Protein 8SDI (pdb70)

Foldseek 3Di:
DVVVVVVVVVCVVVVVVVVVVVVVVVVVVCVVVVVVVVVVVVVVVVVVVVVVVVVVVVVVVVVVVCVVVVVVVVVVVVDD/DVVVVVVVVVVVVVVVVVVVVVVVVVVVVVVVVVVVVVVVVVVVVVVVVVVVVVVVVVVVVVVVVVCVVVVVVVVVVVPD/DVVVVVVVVVVVVVVVVVVVVVVVVVVVVVVVVCVVVVVVVVVVCVVVVVVVVVVVVVVVVVCVVVVVVVVVVVVVVVPD/DVVVVVVVVVCVVVVVVVVCVVVVVVVVVVVCVVVVVVVVVVVVVCVVVVVVVVVVVVVVVVVVVVVVVVVVVVVVVVDD

Structure (mmCIF, N/CA/C/O backbone):
data_8SDI
#
_entry.id   8SDI
#
_cell.length_a   55.850
_cell.length_b   55.850
_cell.length_c   347.219
_cell.angle_alpha   90.000
_cell.angle_beta   90.000
_cell.angle_gamma   90.000
#
_symmetry.space_group_name_H-M   'I 41'
#
loop_
_atom_site.group_PDB
_atom_site.id
_atom_site.type_symbol
_atom_site.label_atom_id
_atom_site.label_alt_id
_atom_site.label_comp_id
_atom_site.label_asym_id
_atom_site.label_entity_id
_atom_site.label_seq_id
_atom_site.pdbx_PDB_ins_code
_atom_site.Cartn_x
_atom_site.Cartn_y
_atom_site.Cartn_z
_atom_site.occupancy
_atom_site.B_iso_or_equiv
_atom_site.auth_seq_id
_atom_site.auth_comp_id
_atom_site.auth_asym_id
_atom_site.auth_atom_id
_atom_site.pdbx_PDB_model_num
ATOM 1 N N . GLY A 1 4 ? 2.752 -16.805 -97.794 1.000 102.420 248 GLY A N 1
ATOM 2 C CA . GLY A 1 4 ? 1.723 -15.788 -98.209 1.000 129.150 248 GLY A CA 1
ATOM 3 C C . GLY A 1 4 ? 0.885 -15.309 -97.021 1.000 144.130 248 GLY A C 1
ATOM 4 O O . GLY A 1 4 ? 1.380 -14.571 -96.169 1.000 148.220 248 GLY A O 1
ATOM 5 N N . VAL A 1 5 ? -0.389 -15.733 -96.984 1.000 142.040 249 VAL A N 1
ATOM 6 C CA . VAL A 1 5 ? -1.287 -15.533 -95.851 1.000 130.310 249 VAL A CA 1
ATOM 7 C C . VAL A 1 5 ? -1.029 -16.637 -94.824 1.000 144.910 249 VAL A C 1
ATOM 8 O O . VAL A 1 5 ? -1.507 -16.580 -93.689 1.000 134.840 249 VAL A O 1
ATOM 12 N N . GLU A 1 6 ? -0.292 -17.663 -95.263 1.000 153.380 250 GLU A N 1
ATOM 13 C CA . GLU A 1 6 ? 0.214 -18.698 -94.385 1.000 139.000 250 GLU A CA 1
ATOM 14 C C . GLU A 1 6 ? 0.988 -18.031 -93.255 1.000 135.290 250 GLU A C 1
ATOM 15 O O . GLU A 1 6 ? 0.623 -18.188 -92.096 1.000 136.590 250 GLU A O 1
ATOM 21 N N . ALA A 1 7 ? 2.005 -17.236 -93.623 1.000 152.520 251 ALA A N 1
ATOM 22 C CA . ALA A 1 7 ? 2.986 -16.678 -92.697 1.000 161.240 251 ALA A CA 1
ATOM 23 C C . ALA A 1 7 ? 2.382 -15.647 -91.741 1.000 156.220 251 ALA A C 1
ATOM 24 O O . ALA A 1 7 ? 2.944 -15.416 -90.671 1.000 160.770 251 ALA A O 1
ATOM 26 N N . LEU A 1 8 ? 1.254 -15.027 -92.120 1.000 142.210 252 LEU A N 1
ATOM 27 C CA . LEU A 1 8 ? 0.638 -14.008 -91.281 1.000 134.500 252 LEU A CA 1
ATOM 28 C C . LEU A 1 8 ? 0.023 -14.669 -90.053 1.000 138.060 252 LEU A C 1
ATOM 29 O O . LEU A 1 8 ? 0.249 -14.222 -88.930 1.000 151.040 252 LEU A O 1
ATOM 34 N N . GLU A 1 9 ? -0.734 -15.746 -90.293 1.000 134.070 253 GLU A N 1
ATOM 35 C CA . GLU A 1 9 ? -1.464 -16.456 -89.255 1.000 138.970 253 GLU A CA 1
ATOM 36 C C . GLU A 1 9 ? -0.499 -17.157 -88.299 1.000 142.250 253 GLU A C 1
ATOM 37 O O . GLU A 1 9 ? -0.886 -17.505 -87.186 1.000 121.820 253 GLU A O 1
ATOM 43 N N . ASP A 1 10 ? 0.746 -17.377 -88.749 1.000 149.260 254 ASP A N 1
ATOM 44 C CA . ASP A 1 10 ? 1.779 -17.995 -87.933 1.000 156.640 254 ASP A CA 1
ATOM 45 C C . ASP A 1 10 ? 2.291 -16.978 -86.927 1.000 163.010 254 ASP A C 1
ATOM 46 O O . ASP A 1 10 ? 2.159 -17.158 -85.715 1.000 187.200 254 ASP A O 1
ATOM 51 N N . ALA A 1 11 ? 2.914 -15.934 -87.477 1.000 140.250 255 ALA A N 1
ATOM 52 C CA . ALA A 1 11 ? 3.402 -14.818 -86.699 1.000 117.230 255 ALA A CA 1
ATOM 53 C C . ALA A 1 11 ? 2.333 -14.404 -85.691 1.000 120.190 255 ALA A C 1
ATOM 54 O O . ALA A 1 11 ? 2.673 -14.004 -84.582 1.000 128.330 255 ALA A O 1
ATOM 56 N N . LEU A 1 12 ? 1.052 -14.541 -86.073 1.000 105.350 256 LEU A N 1
ATOM 57 C CA . LEU A 1 12 ? -0.056 -14.192 -85.194 1.000 109.710 256 LEU A CA 1
ATOM 58 C C . LEU A 1 12 ? -0.262 -15.232 -84.091 1.000 110.030 256 LEU A C 1
ATOM 59 O O . LEU A 1 12 ? -0.572 -14.868 -82.963 1.000 127.180 256 LEU A O 1
ATOM 64 N N . ALA A 1 13 ? -0.086 -16.521 -84.395 1.000 116.150 257 ALA A N 1
ATOM 65 C CA . ALA A 1 13 ? -0.217 -17.535 -83.357 1.000 120.580 257 ALA A CA 1
ATOM 66 C C . ALA A 1 13 ? 0.997 -17.531 -82.425 1.000 128.740 257 ALA A C 1
ATOM 67 O O . ALA A 1 13 ? 0.844 -17.823 -81.237 1.000 129.400 257 ALA A O 1
ATOM 69 N N . GLN A 1 14 ? 2.185 -17.198 -82.964 1.000 120.930 258 GLN A N 1
ATOM 70 C CA . GLN A 1 14 ? 3.423 -17.123 -82.198 1.000 113.770 258 GLN A CA 1
ATOM 71 C C . GLN A 1 14 ? 3.313 -16.013 -81.155 1.000 119.280 258 GLN A C 1
ATOM 72 O O . GLN A 1 14 ? 3.560 -16.230 -79.970 1.000 113.490 258 GLN A O 1
ATOM 78 N N . ILE A 1 15 ? 2.955 -14.816 -81.629 1.000 120.110 259 ILE A N 1
ATOM 79 C CA . ILE A 1 15 ? 2.743 -13.659 -80.777 1.000 120.550 259 ILE A CA 1
ATOM 80 C C . ILE A 1 15 ? 1.870 -14.035 -79.581 1.000 122.860 259 ILE A C 1
ATOM 81 O O . ILE A 1 15 ? 2.247 -13.741 -78.452 1.000 135.570 259 ILE A O 1
ATOM 86 N N . LYS A 1 16 ? 0.728 -14.693 -79.836 1.000 113.000 260 LYS A N 1
ATOM 87 C CA . LYS A 1 16 ? -0.201 -15.078 -78.781 1.000 110.120 260 LYS A CA 1
ATOM 88 C C . LYS A 1 16 ? 0.449 -16.036 -77.783 1.000 120.450 260 LYS A C 1
ATOM 89 O O . LYS A 1 16 ? 0.022 -16.084 -76.630 1.000 127.380 260 LYS A O 1
ATOM 95 N N . SER A 1 17 ? 1.463 -16.794 -78.227 1.000 124.590 261 SER A N 1
ATOM 96 C CA . SER A 1 17 ? 2.125 -17.778 -77.379 1.000 117.020 261 SER A CA 1
ATOM 97 C C . SER A 1 17 ? 3.401 -17.197 -76.782 1.000 116.800 261 SER A C 1
ATOM 98 O O . SER A 1 17 ? 3.712 -17.446 -75.619 1.000 119.370 261 SER A O 1
ATOM 101 N N . VAL A 1 18 ? 4.153 -16.448 -77.590 1.000 103.080 262 VAL A N 1
ATOM 102 C CA . VAL A 1 18 ? 5.385 -15.903 -77.062 1.000 113.360 262 VAL A CA 1
ATOM 103 C C . VAL A 1 18 ? 5.024 -14.874 -75.994 1.000 113.070 262 VAL A C 1
ATOM 104 O O . VAL A 1 18 ? 5.823 -14.591 -75.101 1.000 117.530 262 VAL A O 1
ATOM 108 N N . ASN A 1 19 ? 3.778 -14.385 -76.056 1.000 109.520 263 ASN A N 1
ATOM 109 C CA . ASN A 1 19 ? 3.248 -13.518 -75.012 1.000 119.190 263 ASN A CA 1
ATOM 110 C C . ASN A 1 19 ? 2.841 -14.350 -73.794 1.000 117.320 263 ASN A C 1
ATOM 111 O O . ASN A 1 19 ? 3.205 -14.007 -72.670 1.000 112.720 263 ASN A O 1
ATOM 116 N N . ASN A 1 20 ? 2.116 -15.457 -74.021 1.000 116.280 264 ASN A N 1
ATOM 117 C CA . ASN A 1 20 ? 1.695 -16.354 -72.953 1.000 105.390 264 ASN A CA 1
ATOM 118 C C . ASN A 1 20 ? 2.862 -16.600 -72.011 1.000 106.470 264 ASN A C 1
ATOM 119 O O . ASN A 1 20 ? 2.737 -16.442 -70.803 1.000 116.280 264 ASN A O 1
ATOM 124 N N . ALA A 1 21 ? 3.996 -16.985 -72.597 1.000 105.740 265 ALA A N 1
ATOM 125 C CA . ALA A 1 21 ? 5.141 -17.455 -71.843 1.000 89.760 265 ALA A CA 1
ATOM 126 C C . ALA A 1 21 ? 5.842 -16.279 -71.179 1.000 97.310 265 ALA A C 1
ATOM 127 O O . ALA A 1 21 ? 6.661 -16.465 -70.284 1.000 117.160 265 ALA A O 1
ATOM 129 N N . LEU A 1 22 ? 5.532 -15.059 -71.612 1.000 89.970 266 LEU A N 1
ATOM 130 C CA . LEU A 1 22 ? 6.197 -13.955 -70.946 1.000 92.430 266 LEU A CA 1
ATOM 131 C C . LEU A 1 22 ? 5.403 -13.531 -69.720 1.000 91.480 266 LEU A C 1
ATOM 132 O O . LEU A 1 22 ? 5.988 -13.136 -68.720 1.000 85.810 266 LEU A O 1
ATOM 137 N N . GLN A 1 23 ? 4.074 -13.643 -69.813 1.000 101.870 267 GLN A N 1
ATOM 138 C CA . GLN A 1 23 ? 3.187 -13.356 -68.701 1.000 99.310 267 GLN A CA 1
ATOM 139 C C . GLN A 1 23 ? 3.440 -14.379 -67.599 1.000 108.040 267 GLN A C 1
ATOM 140 O O . GLN A 1 23 ? 3.293 -14.074 -66.415 1.000 108.270 267 GLN A O 1
ATOM 146 N N . GLU A 1 24 ? 3.833 -15.592 -68.004 1.000 107.720 268 GLU A N 1
ATOM 147 C CA . GLU A 1 24 ? 4.133 -16.622 -67.028 1.000 109.430 268 GLU A CA 1
ATOM 148 C C . GLU A 1 24 ? 5.301 -16.113 -66.199 1.000 103.050 268 GLU A C 1
ATOM 149 O O . GLU A 1 24 ? 5.226 -16.097 -64.974 1.000 117.190 268 GLU A O 1
ATOM 155 N N . ARG A 1 25 ? 6.359 -15.660 -66.878 1.000 100.200 269 ARG A N 1
ATOM 156 C CA . ARG A 1 25 ? 7.550 -15.213 -66.171 1.000 106.680 269 ARG A CA 1
ATOM 157 C C . ARG A 1 25 ? 7.200 -14.109 -65.180 1.000 101.210 269 ARG A C 1
ATOM 158 O O . ARG A 1 25 ? 7.647 -14.167 -64.035 1.000 101.430 269 ARG A O 1
ATOM 166 N N . VAL A 1 26 ? 6.402 -13.122 -65.612 1.000 84.060 270 VAL A N 1
ATOM 167 C CA . VAL A 1 26 ? 6.068 -12.045 -64.700 1.000 82.050 270 VAL A CA 1
ATOM 168 C C . VAL A 1 26 ? 5.234 -12.566 -63.529 1.000 89.710 270 VAL A C 1
ATOM 169 O O . VAL A 1 26 ? 5.623 -12.319 -62.393 1.000 96.450 270 VAL A O 1
ATOM 173 N N . GLU A 1 27 ? 4.127 -13.300 -63.771 1.000 90.140 271 GLU A N 1
ATOM 174 C CA A GLU A 1 27 ? 3.325 -13.747 -62.640 0.500 87.360 271 GLU A CA 1
ATOM 175 C CA B GLU A 1 27 ? 3.308 -13.851 -62.703 0.500 87.260 271 GLU A CA 1
ATOM 176 C C . GLU A 1 27 ? 4.225 -14.440 -61.628 1.000 87.470 271 GLU A C 1
ATOM 177 O O . GLU A 1 27 ? 4.126 -14.122 -60.445 1.000 81.450 271 GLU A O 1
ATOM 188 N N . ALA A 1 28 ? 5.109 -15.336 -62.092 1.000 89.530 272 ALA A N 1
ATOM 189 C CA . ALA A 1 28 ? 6.045 -16.080 -61.262 1.000 84.460 272 ALA A CA 1
ATOM 190 C C . ALA A 1 28 ? 6.837 -15.136 -60.362 1.000 80.260 272 ALA A C 1
ATOM 191 O O . ALA A 1 28 ? 6.900 -15.359 -59.160 1.000 86.730 272 ALA A O 1
ATOM 193 N N . VAL A 1 29 ? 7.456 -14.103 -60.947 1.000 71.430 273 VAL A N 1
ATOM 194 C CA . VAL A 1 29 ? 8.217 -13.138 -60.168 1.000 73.410 273 VAL A CA 1
ATOM 195 C C . VAL A 1 29 ? 7.316 -12.536 -59.088 1.000 79.860 273 VAL A C 1
ATOM 196 O O . VAL A 1 29 ? 7.696 -12.447 -57.923 1.000 90.990 273 VAL A O 1
ATOM 200 N N . ALA A 1 30 ? 6.113 -12.115 -59.481 1.000 78.790 274 ALA A N 1
ATOM 201 C CA . ALA A 1 30 ? 5.163 -11.557 -58.535 1.000 83.420 274 ALA A CA 1
ATOM 202 C C . ALA A 1 30 ? 4.826 -12.573 -57.438 1.000 83.060 274 ALA A C 1
ATOM 203 O O . ALA A 1 30 ? 4.893 -12.260 -56.256 1.000 87.320 274 ALA A O 1
ATOM 205 N N . ALA A 1 31 ? 4.527 -13.817 -57.815 1.000 81.110 275 ALA A N 1
ATOM 206 C CA . ALA A 1 31 ? 4.382 -14.886 -56.836 1.000 85.810 275 ALA A CA 1
ATOM 207 C C . ALA A 1 31 ? 5.539 -14.912 -55.831 1.000 89.260 275 ALA A C 1
ATOM 208 O O . ALA A 1 31 ? 5.310 -14.990 -54.626 1.000 97.660 275 ALA A O 1
ATOM 210 N N . ASP A 1 32 ? 6.783 -14.860 -56.319 1.000 82.390 276 ASP A N 1
ATOM 211 C CA . ASP A 1 32 ? 7.944 -14.903 -55.447 1.000 81.650 276 ASP A CA 1
ATOM 212 C C . ASP A 1 32 ? 7.965 -13.711 -54.498 1.000 84.290 276 ASP A C 1
ATOM 213 O O . ASP A 1 32 ? 8.035 -13.886 -53.279 1.000 82.790 276 ASP A O 1
ATOM 218 N N . VAL A 1 33 ? 7.899 -12.503 -55.046 1.000 79.460 277 VAL A N 1
ATOM 219 C CA . VAL A 1 33 ? 7.802 -11.322 -54.202 1.000 74.780 277 VAL A CA 1
ATOM 220 C C . VAL A 1 33 ? 6.809 -11.566 -53.058 1.000 80.750 277 VAL A C 1
ATOM 221 O O . VAL A 1 33 ? 7.141 -11.274 -51.912 1.000 89.790 277 VAL A O 1
ATOM 225 N N . ARG A 1 34 ? 5.635 -12.167 -53.347 1.000 81.170 278 ARG A N 1
ATOM 226 C CA . ARG A 1 34 ? 4.610 -12.449 -52.340 1.000 82.260 278 ARG A CA 1
ATOM 227 C C . ARG A 1 34 ? 5.074 -13.482 -51.308 1.000 82.220 278 ARG A C 1
ATOM 228 O O . ARG A 1 34 ? 5.053 -13.211 -50.113 1.000 77.690 278 ARG A O 1
ATOM 236 N N . THR A 1 35 ? 5.484 -14.668 -51.770 1.000 75.660 279 THR A N 1
ATOM 237 C CA . THR A 1 35 ? 6.176 -15.647 -50.943 1.000 80.790 279 THR A CA 1
ATOM 238 C C . THR A 1 35 ? 7.274 -15.007 -50.089 1.000 87.260 279 THR A C 1
ATOM 239 O O . THR A 1 35 ? 7.174 -15.071 -48.869 1.000 97.770 279 THR A O 1
ATOM 243 N N . PHE A 1 36 ? 8.331 -14.436 -50.699 1.000 83.130 280 PHE A N 1
ATOM 244 C CA . PHE A 1 36 ? 9.382 -13.855 -49.872 1.000 83.110 280 PHE A CA 1
ATOM 245 C C . PHE A 1 36 ? 8.775 -12.885 -48.868 1.000 82.850 280 PHE A C 1
ATOM 246 O O . PHE A 1 36 ? 9.098 -12.957 -47.686 1.000 95.030 280 PHE A O 1
ATOM 254 N N . SER A 1 37 ? 7.878 -12.004 -49.329 1.000 74.090 281 SER A N 1
ATOM 255 C CA . SER A 1 37 ? 7.421 -10.933 -48.457 1.000 74.860 281 SER A CA 1
ATOM 256 C C . SER A 1 37 ? 6.603 -11.475 -47.297 1.000 83.720 281 SER A C 1
ATOM 257 O O . SER A 1 37 ? 6.657 -10.936 -46.195 1.000 89.330 281 SER A O 1
ATOM 260 N N . GLU A 1 38 ? 5.848 -12.542 -47.562 1.000 88.880 282 GLU A N 1
ATOM 261 C CA . GLU A 1 38 ? 5.024 -13.146 -46.537 1.000 96.610 282 GLU A CA 1
ATOM 262 C C . GLU A 1 38 ? 5.923 -13.874 -45.544 1.000 96.080 282 GLU A C 1
ATOM 263 O O . GLU A 1 38 ? 5.846 -13.592 -44.348 1.000 97.900 282 GLU A O 1
ATOM 269 N N . GLY A 1 39 ? 6.712 -14.842 -46.048 1.000 87.210 283 GLY A N 1
ATOM 270 C CA . GLY A 1 39 ? 7.717 -15.556 -45.270 1.000 91.350 283 GLY A CA 1
ATOM 271 C C . GLY A 1 39 ? 8.602 -14.594 -44.464 1.000 102.860 283 GLY A C 1
ATOM 272 O O . GLY A 1 39 ? 8.891 -14.810 -43.288 1.000 96.730 283 GLY A O 1
ATOM 273 N N . TYR A 1 40 ? 8.993 -13.476 -45.073 1.000 88.170 284 TYR A N 1
ATOM 274 C CA . TYR A 1 40 ? 9.816 -12.537 -44.342 1.000 93.490 284 TYR A CA 1
ATOM 275 C C . TYR A 1 40 ? 9.099 -11.982 -43.116 1.000 84.700 284 TYR A C 1
ATOM 276 O O . TYR A 1 40 ? 9.638 -12.070 -42.019 1.000 106.460 284 TYR A O 1
ATOM 285 N N . ILE A 1 41 ? 7.942 -11.344 -43.313 1.000 80.120 285 ILE A N 1
ATOM 286 C CA . ILE A 1 41 ? 7.228 -10.705 -42.218 1.000 86.620 285 ILE A CA 1
ATOM 287 C C . ILE A 1 41 ? 7.024 -11.693 -41.077 1.000 89.540 285 ILE A C 1
ATOM 288 O O . ILE A 1 41 ? 7.167 -11.340 -39.910 1.000 91.430 285 ILE A O 1
ATOM 293 N N . LYS A 1 42 ? 6.632 -12.913 -41.441 1.000 81.770 286 LYS A N 1
ATOM 294 C CA . LYS A 1 42 ? 6.425 -13.980 -40.475 1.000 102.660 286 LYS A CA 1
ATOM 295 C C . LYS A 1 42 ? 7.655 -14.139 -39.578 1.000 101.730 286 LYS A C 1
ATOM 296 O O . LYS A 1 42 ? 7.562 -13.890 -38.369 1.000 92.390 286 LYS A O 1
ATOM 302 N N . ALA A 1 43 ? 8.781 -14.576 -40.183 1.000 99.350 287 ALA A N 1
ATOM 303 C CA . ALA A 1 43 ? 10.066 -14.750 -39.509 1.000 83.720 287 ALA A CA 1
ATOM 304 C C . ALA A 1 43 ? 10.367 -13.574 -38.590 1.000 80.570 287 ALA A C 1
ATOM 305 O O . ALA A 1 43 ? 10.789 -13.800 -37.461 1.000 76.240 287 ALA A O 1
ATOM 307 N N . ILE A 1 44 ? 10.139 -12.335 -39.057 1.000 70.310 288 ILE A N 1
ATOM 308 C CA . ILE A 1 44 ? 10.237 -11.182 -38.164 1.000 76.520 288 ILE A CA 1
ATOM 309 C C . ILE A 1 44 ? 9.374 -11.380 -36.920 1.000 88.040 288 ILE A C 1
ATOM 310 O O . ILE A 1 44 ? 9.904 -11.404 -35.814 1.000 112.420 288 ILE A O 1
ATOM 315 N N . GLU A 1 45 ? 8.062 -11.568 -37.092 1.000 99.840 289 GLU A N 1
ATOM 316 C CA . GLU A 1 45 ? 7.174 -11.729 -35.945 1.000 97.950 289 GLU A CA 1
ATOM 317 C C . GLU A 1 45 ? 7.689 -12.813 -34.981 1.000 89.990 289 GLU A C 1
ATOM 318 O O . GLU A 1 45 ? 7.910 -12.532 -33.797 1.000 77.800 289 GLU A O 1
ATOM 324 N N . GLU A 1 46 ? 7.957 -14.027 -35.487 1.000 77.130 290 GLU A N 1
ATOM 325 C CA . GLU A 1 46 ? 8.523 -15.084 -34.653 1.000 93.810 290 GLU A CA 1
ATOM 326 C C . GLU A 1 46 ? 9.726 -14.604 -33.832 1.000 100.570 290 GLU A C 1
ATOM 327 O O . GLU A 1 46 ? 9.728 -14.740 -32.609 1.000 118.330 290 GLU A O 1
ATOM 333 N N . HIS A 1 47 ? 10.756 -14.071 -34.508 1.000 107.260 291 HIS A N 1
ATOM 334 C CA . HIS A 1 47 ? 11.987 -13.631 -33.865 1.000 95.630 291 HIS A CA 1
ATOM 335 C C . HIS A 1 47 ? 11.703 -12.511 -32.866 1.000 85.960 291 HIS A C 1
ATOM 336 O O . HIS A 1 47 ? 12.272 -12.501 -31.770 1.000 87.990 291 HIS A O 1
ATOM 343 N N . ARG A 1 48 ? 10.809 -11.583 -33.238 1.000 60.890 292 ARG A N 1
ATOM 344 C CA . ARG A 1 48 ? 10.430 -10.511 -32.330 1.000 72.750 292 ARG A CA 1
ATOM 345 C C . ARG A 1 48 ? 9.833 -11.107 -31.058 1.000 86.540 292 ARG A C 1
ATOM 346 O O . ARG A 1 48 ? 10.030 -10.593 -29.956 1.000 90.650 292 ARG A O 1
ATOM 354 N N . ASP A 1 49 ? 9.112 -12.217 -31.222 1.000 78.640 293 ASP A N 1
ATOM 355 C CA . ASP A 1 49 ? 8.356 -12.739 -30.107 1.000 65.990 293 ASP A CA 1
ATOM 356 C C . ASP A 1 49 ? 9.331 -13.364 -29.127 1.000 74.050 293 ASP A C 1
ATOM 357 O O . ASP A 1 49 ? 9.359 -12.949 -27.969 1.000 80.380 293 ASP A O 1
ATOM 362 N N . LYS A 1 50 ? 10.113 -14.344 -29.611 1.000 76.040 294 LYS A N 1
ATOM 363 C CA . LYS A 1 50 ? 11.205 -14.938 -28.849 1.000 82.620 294 LYS A CA 1
ATOM 364 C C . LYS A 1 50 ? 11.944 -13.869 -28.036 1.000 99.630 294 LYS A C 1
ATOM 365 O O . LYS A 1 50 ? 12.090 -14.011 -26.820 1.000 103.420 294 LYS A O 1
ATOM 371 N N . LEU A 1 51 ? 12.399 -12.796 -28.704 1.000 91.730 295 LEU A N 1
ATOM 372 C CA . LEU A 1 51 ? 13.202 -11.806 -28.012 1.000 83.520 295 LEU A CA 1
ATOM 373 C C . LEU A 1 51 ? 12.378 -11.214 -26.881 1.000 79.170 295 LEU A C 1
ATOM 374 O O . LEU A 1 51 ? 12.831 -11.187 -25.737 1.000 88.570 295 LEU A O 1
ATOM 379 N N . LEU A 1 52 ? 11.172 -10.755 -27.217 1.000 79.750 296 LEU A N 1
ATOM 380 C CA . LEU A 1 52 ? 10.301 -10.161 -26.215 1.000 83.340 296 LEU A CA 1
ATOM 381 C C . LEU A 1 52 ? 10.137 -11.135 -25.050 1.000 88.840 296 LEU A C 1
ATOM 382 O O . LEU A 1 52 ? 10.226 -10.744 -23.890 1.000 81.490 296 LEU A O 1
ATOM 387 N N . GLN A 1 53 ? 9.947 -12.418 -25.380 1.000 86.520 297 GLN A N 1
ATOM 388 C CA A GLN A 1 53 ? 9.786 -13.461 -24.381 0.600 85.130 297 GLN A CA 1
ATOM 389 C CA B GLN A 1 53 ? 9.769 -13.439 -24.360 0.400 81.780 297 GLN A CA 1
ATOM 390 C C . GLN A 1 53 ? 10.987 -13.449 -23.437 1.000 81.910 297 GLN A C 1
ATOM 391 O O . GLN A 1 53 ? 10.825 -13.277 -22.230 1.000 76.560 297 GLN A O 1
ATOM 402 N N . GLN A 1 54 ? 12.197 -13.605 -24.003 1.000 84.950 298 GLN A N 1
ATOM 403 C CA . GLN A 1 54 ? 13.424 -13.705 -23.216 1.000 76.400 298 GLN A CA 1
ATOM 404 C C . GLN A 1 54 ? 13.671 -12.442 -22.389 1.000 76.930 298 GLN A C 1
ATOM 405 O O . GLN A 1 54 ? 14.156 -12.521 -21.260 1.000 68.980 298 GLN A O 1
ATOM 411 N N . LEU A 1 55 ? 13.321 -11.278 -22.943 1.000 65.430 299 LEU A N 1
ATOM 412 C CA . LEU A 1 55 ? 13.458 -10.065 -22.170 1.000 68.240 299 LEU A CA 1
ATOM 413 C C . LEU A 1 55 ? 12.557 -10.123 -20.939 1.000 76.380 299 LEU A C 1
ATOM 414 O O . LEU A 1 55 ? 12.950 -9.734 -19.829 1.000 70.080 299 LEU A O 1
ATOM 419 N N . ASP A 1 56 ? 11.346 -10.652 -21.130 1.000 91.420 300 ASP A N 1
ATOM 420 C CA . ASP A 1 56 ? 10.429 -10.721 -20.007 1.000 85.870 300 ASP A CA 1
ATOM 421 C C . ASP A 1 56 ? 10.939 -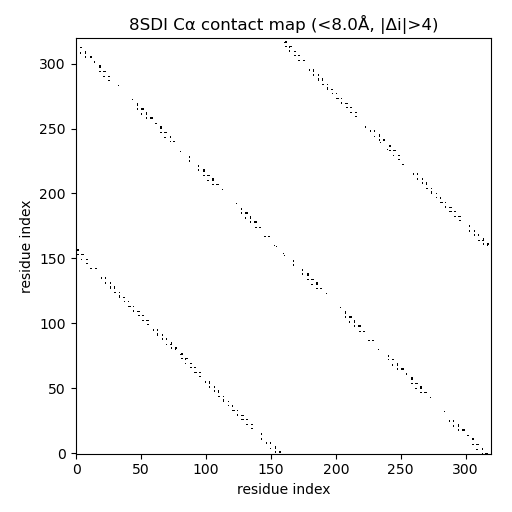11.712 -18.960 1.000 81.610 300 ASP A C 1
ATOM 422 O O . ASP A 1 56 ? 10.899 -11.412 -17.770 1.000 68.170 300 ASP A O 1
ATOM 427 N N . ASP A 1 57 ? 11.496 -12.848 -19.411 1.000 76.790 301 ASP A N 1
ATOM 428 C CA . ASP A 1 57 ? 12.144 -13.780 -18.502 1.000 77.060 301 ASP A CA 1
ATOM 429 C C . ASP A 1 57 ? 13.327 -13.107 -17.804 1.000 82.830 301 ASP A C 1
ATOM 430 O O . ASP A 1 57 ? 13.550 -13.352 -16.618 1.000 95.210 301 ASP A O 1
ATOM 435 N N . ILE A 1 58 ? 14.093 -12.274 -18.523 1.000 77.910 302 ILE A N 1
ATOM 436 C CA . ILE A 1 58 ? 15.164 -11.570 -17.833 1.000 77.630 302 ILE A CA 1
ATOM 437 C C . ILE A 1 58 ? 14.541 -10.650 -16.783 1.000 75.900 302 ILE A C 1
ATOM 438 O O . ILE A 1 58 ? 14.966 -10.647 -15.632 1.000 74.050 302 ILE A O 1
ATOM 443 N N . ARG A 1 59 ? 13.502 -9.905 -17.171 1.000 74.880 303 ARG A N 1
ATOM 444 C CA . ARG A 1 59 ? 12.835 -9.029 -16.218 1.000 87.000 303 ARG A CA 1
ATOM 445 C C . ARG A 1 59 ? 12.392 -9.829 -14.993 1.000 87.440 303 ARG A C 1
ATOM 446 O O . ARG A 1 59 ? 12.498 -9.361 -13.869 1.000 90.860 303 ARG A O 1
ATOM 454 N N . ILE A 1 60 ? 11.942 -11.061 -15.208 1.000 94.640 304 ILE A N 1
ATOM 455 C CA . ILE A 1 60 ? 11.318 -11.786 -14.117 1.000 87.810 304 ILE A CA 1
ATOM 456 C C . ILE A 1 60 ? 12.328 -12.530 -13.236 1.000 86.040 304 ILE A C 1
ATOM 457 O O . ILE A 1 60 ? 12.269 -12.434 -12.010 1.000 77.830 304 ILE A O 1
ATOM 462 N N . GLN A 1 61 ? 13.255 -13.257 -13.869 1.000 84.190 305 GLN A N 1
ATOM 463 C CA . GLN A 1 61 ? 14.312 -13.952 -13.157 1.000 79.460 305 GLN A CA 1
ATOM 464 C C . GLN A 1 61 ? 15.163 -12.962 -12.350 1.000 92.060 305 GLN A C 1
ATOM 465 O O . GLN A 1 61 ? 15.906 -13.368 -11.458 1.000 98.280 305 GLN A O 1
ATOM 471 N N . ARG A 1 62 ? 15.004 -11.653 -12.614 1.000 102.130 306 ARG A N 1
ATOM 472 C CA . ARG A 1 62 ? 15.774 -10.607 -11.948 1.000 99.610 306 ARG A CA 1
ATOM 473 C C . ARG A 1 62 ? 15.067 -10.112 -10.687 1.000 95.410 306 ARG A C 1
ATOM 474 O O . ARG A 1 62 ? 15.701 -9.970 -9.643 1.000 99.900 306 ARG A O 1
ATOM 482 N N . GLU A 1 63 ? 13.768 -9.803 -10.800 1.000 91.800 307 GLU A N 1
ATOM 483 C CA . GLU A 1 63 ? 12.972 -9.421 -9.646 1.000 91.810 307 GLU A CA 1
ATOM 484 C C . GLU A 1 63 ? 13.106 -10.514 -8.582 1.000 93.100 307 GLU A C 1
ATOM 485 O O . GLU A 1 63 ? 13.168 -10.250 -7.383 1.000 81.010 307 GLU A O 1
ATOM 491 N N . THR A 1 64 ? 13.176 -11.766 -9.040 1.000 105.580 308 THR A N 1
ATOM 492 C CA . THR A 1 64 ? 13.269 -12.867 -8.097 1.000 96.690 308 THR A CA 1
ATOM 493 C C . THR A 1 64 ? 14.617 -12.797 -7.405 1.000 80.870 308 THR A C 1
ATOM 494 O O . THR A 1 64 ? 14.659 -12.787 -6.187 1.000 103.740 308 THR A O 1
ATOM 498 N N . ALA A 1 65 ? 15.705 -12.710 -8.172 1.000 84.920 309 ALA A N 1
ATOM 499 C CA . ALA A 1 65 ? 17.009 -12.724 -7.524 1.000 85.780 309 ALA A CA 1
ATOM 500 C C . ALA A 1 65 ? 17.111 -11.587 -6.505 1.000 84.240 309 ALA A C 1
ATOM 501 O O . ALA A 1 65 ? 17.582 -11.812 -5.389 1.000 81.350 309 ALA A O 1
ATOM 503 N N . LEU A 1 66 ? 16.641 -10.385 -6.897 1.000 75.540 310 LEU A N 1
ATOM 504 C CA . LEU A 1 66 ? 16.494 -9.231 -6.020 1.000 72.530 310 LEU A CA 1
ATOM 505 C C . LEU A 1 66 ? 15.994 -9.665 -4.638 1.000 84.370 310 LEU A C 1
ATOM 506 O O . LEU A 1 66 ? 16.620 -9.403 -3.617 1.000 101.620 310 LEU A O 1
ATOM 511 N N . GLN A 1 67 ? 14.845 -10.336 -4.621 1.000 85.690 311 GLN A N 1
ATOM 512 C CA . GLN A 1 67 ? 14.166 -10.734 -3.405 1.000 78.240 311 GLN A CA 1
ATOM 513 C C . GLN A 1 67 ? 15.024 -11.684 -2.564 1.000 74.570 311 GLN A C 1
ATOM 514 O O . GLN A 1 67 ? 15.087 -11.518 -1.354 1.000 80.990 311 GLN A O 1
ATOM 520 N N . LEU A 1 68 ? 15.679 -12.677 -3.176 1.000 68.480 312 LEU A N 1
ATOM 521 C CA . LEU A 1 68 ? 16.470 -13.640 -2.412 1.000 85.520 312 LEU A CA 1
ATOM 522 C C . LEU A 1 68 ? 17.643 -12.948 -1.724 1.000 95.940 312 LEU A C 1
ATOM 523 O O . LEU A 1 68 ? 18.130 -13.368 -0.674 1.000 105.420 312 LEU A O 1
ATOM 528 N N . GLN A 1 69 ? 18.124 -11.889 -2.357 1.000 92.300 313 GLN A N 1
ATOM 529 C CA . GLN A 1 69 ? 19.156 -11.132 -1.698 1.000 90.750 313 GLN A CA 1
ATOM 530 C C . GLN A 1 69 ? 18.507 -10.297 -0.604 1.000 85.990 313 GLN A C 1
ATOM 531 O O . GLN A 1 69 ? 18.801 -10.514 0.566 1.000 85.260 313 GLN A O 1
ATOM 537 N N . LYS A 1 70 ? 17.574 -9.420 -1.005 1.000 71.440 314 LYS A N 1
ATOM 538 C CA . LYS A 1 70 ? 16.856 -8.519 -0.116 1.000 72.640 314 LYS A CA 1
ATOM 539 C C . LYS A 1 70 ? 16.516 -9.249 1.177 1.000 86.250 314 LYS A C 1
ATOM 540 O O . LYS A 1 70 ? 16.556 -8.664 2.252 1.000 89.510 314 LYS A O 1
ATOM 546 N N . ALA A 1 71 ? 16.180 -10.539 1.049 1.000 105.060 315 ALA A N 1
ATOM 547 C CA . ALA A 1 71 ? 15.784 -11.362 2.178 1.000 95.230 315 ALA A CA 1
ATOM 548 C C . ALA A 1 71 ? 17.015 -11.918 2.879 1.000 96.990 315 ALA A C 1
ATOM 549 O O . ALA A 1 71 ? 17.170 -11.708 4.074 1.000 110.840 315 ALA A O 1
ATOM 551 N N . GLN A 1 72 ? 17.890 -12.610 2.140 1.000 101.200 316 GLN A N 1
ATOM 552 C CA . GLN A 1 72 ? 19.077 -13.190 2.754 1.000 111.790 316 GLN A CA 1
ATOM 553 C C . GLN A 1 72 ? 19.829 -12.145 3.575 1.000 113.250 316 GLN A C 1
ATOM 554 O O . GLN A 1 72 ? 20.630 -12.486 4.442 1.000 107.530 316 GLN A O 1
ATOM 560 N N . LEU A 1 73 ? 19.536 -10.875 3.291 1.000 104.840 317 LEU A N 1
ATOM 561 C CA . LEU A 1 73 ? 20.211 -9.750 3.900 1.000 92.130 317 LEU A CA 1
ATOM 562 C C . LEU A 1 73 ? 19.473 -9.349 5.168 1.000 96.650 317 LEU A C 1
ATOM 563 O O . LEU A 1 73 ? 20.115 -8.948 6.143 1.000 92.960 317 LEU A O 1
ATOM 568 N N . GLU A 1 74 ? 18.127 -9.405 5.124 1.000 88.500 318 GLU A N 1
ATOM 569 C CA . GLU A 1 74 ? 17.347 -8.988 6.281 1.000 76.810 318 GLU A CA 1
ATOM 570 C C . GLU A 1 74 ? 17.434 -10.049 7.368 1.000 83.480 318 GLU A C 1
ATOM 571 O O . GLU A 1 74 ? 17.204 -9.721 8.537 1.000 78.640 318 GLU A O 1
ATOM 577 N N . GLN A 1 75 ? 17.792 -11.283 6.955 1.000 74.230 319 GLN A N 1
ATOM 578 C CA . GLN A 1 75 ? 18.203 -12.332 7.877 1.000 92.040 319 GLN A CA 1
ATOM 579 C C . GLN A 1 75 ? 19.399 -11.850 8.698 1.000 105.570 319 GLN A C 1
ATOM 580 O O . GLN A 1 75 ? 19.347 -11.836 9.933 1.000 118.450 319 GLN A O 1
ATOM 586 N N . LEU A 1 76 ? 20.479 -11.481 7.991 1.000 107.720 320 LEU A N 1
ATOM 587 C CA . LEU A 1 76 ? 21.705 -10.999 8.611 1.000 101.300 320 LEU A CA 1
ATOM 588 C C . LEU A 1 76 ? 21.433 -9.821 9.541 1.000 97.040 320 LEU A C 1
ATOM 589 O O . LEU A 1 76 ? 21.989 -9.765 10.631 1.000 95.890 320 LEU A O 1
ATOM 594 N N . LEU A 1 77 ? 20.602 -8.874 9.100 1.000 89.730 321 LEU A N 1
ATOM 595 C CA . LEU A 1 77 ? 20.163 -7.808 9.981 1.000 101.510 321 LEU A CA 1
ATOM 596 C C . LEU A 1 77 ? 19.596 -8.398 11.275 1.000 115.510 321 LEU A C 1
ATOM 597 O O . LEU A 1 77 ? 19.999 -8.017 12.373 1.000 106.660 321 LEU A O 1
ATOM 602 N N . ALA A 1 78 ? 18.625 -9.308 11.153 1.000 115.120 322 ALA A N 1
ATOM 603 C CA . ALA A 1 78 ? 18.037 -9.902 12.338 1.000 108.540 322 ALA A CA 1
ATOM 604 C C . ALA A 1 78 ? 19.130 -10.568 13.177 1.000 106.930 322 ALA A C 1
ATOM 605 O O . ALA A 1 78 ? 19.238 -10.303 14.375 1.000 113.830 322 ALA A O 1
ATOM 607 N N . ASP A 1 79 ? 19.947 -11.416 12.535 1.000 94.300 323 ASP A N 1
ATOM 608 C CA . ASP A 1 79 ? 20.981 -12.163 13.230 1.000 96.640 323 ASP A CA 1
ATOM 609 C C . ASP A 1 79 ? 21.825 -11.215 14.072 1.000 105.460 323 ASP A C 1
ATOM 610 O O . ASP A 1 79 ? 22.398 -11.625 15.074 1.000 117.500 323 ASP A O 1
ATOM 615 N N . MET A 1 80 ? 21.906 -9.953 13.643 1.000 108.760 324 MET A N 1
ATOM 616 C CA . MET A 1 80 ? 22.638 -8.948 14.393 1.000 112.120 324 MET A CA 1
ATOM 617 C C . MET A 1 80 ? 21.826 -8.391 15.550 1.000 117.010 324 MET A C 1
ATOM 618 O O . MET A 1 80 ? 22.197 -8.596 16.704 1.000 134.100 324 MET A O 1
ATOM 623 N N . ARG A 1 81 ? 20.692 -7.750 15.222 1.000 114.720 325 ARG A N 1
ATOM 624 C CA . ARG A 1 81 ? 19.798 -7.104 16.180 1.000 115.360 325 ARG A CA 1
ATOM 625 C C . ARG A 1 81 ? 19.434 -8.075 17.315 1.000 124.360 325 ARG A C 1
ATOM 626 O O . ARG A 1 81 ? 18.999 -7.630 18.380 1.000 129.410 325 ARG A O 1
ATOM 634 N N . THR A 1 82 ? 19.571 -9.393 17.077 1.000 117.850 326 THR A N 1
ATOM 635 C CA . THR A 1 82 ? 19.280 -10.406 18.084 1.000 109.020 326 THR A CA 1
ATOM 636 C C . THR A 1 82 ? 20.586 -11.055 18.533 1.000 111.640 326 THR A C 1
ATOM 637 O O . THR A 1 82 ? 21.535 -10.324 18.795 1.000 117.670 326 THR A O 1
ATOM 641 N N . GLY A 1 83 ? 20.627 -12.398 18.597 1.000 105.830 327 GLY A N 1
ATOM 642 C CA . GLY A 1 83 ? 21.719 -13.155 19.194 1.000 111.340 327 GLY A CA 1
ATOM 643 C C . GLY A 1 83 ? 23.097 -12.614 18.849 1.000 103.280 327 GLY A C 1
ATOM 644 O O . GLY A 1 83 ? 23.782 -13.294 18.067 1.000 107.440 327 GLY A O 1
ATOM 645 N N . GLY B 1 4 ? 27.745 -3.148 12.331 1.000 98.300 248 GLY B N 1
ATOM 646 C CA . GLY B 1 4 ? 27.467 -4.038 11.158 1.000 107.740 248 GLY B CA 1
ATOM 647 C C . GLY B 1 4 ? 26.024 -3.922 10.667 1.000 111.740 248 GLY B C 1
ATOM 648 O O . GLY B 1 4 ? 25.683 -4.351 9.562 1.000 103.580 248 GLY B O 1
ATOM 649 N N . VAL B 1 5 ? 25.174 -3.334 11.508 1.000 109.870 249 VAL B N 1
ATOM 650 C CA . VAL B 1 5 ? 23.799 -3.094 11.127 1.000 100.800 249 VAL B CA 1
ATOM 651 C C . VAL B 1 5 ? 23.754 -2.097 9.971 1.000 101.650 249 VAL B C 1
ATOM 652 O O . VAL B 1 5 ? 23.381 -2.477 8.862 1.000 102.160 249 VAL B O 1
ATOM 656 N N . GLU B 1 6 ? 24.159 -0.842 10.228 1.000 103.600 250 GLU B N 1
ATOM 657 C CA . GLU B 1 6 ? 24.020 0.216 9.236 1.000 91.850 250 GLU B CA 1
ATOM 658 C C . GLU B 1 6 ? 24.625 -0.248 7.918 1.000 92.280 250 GLU B C 1
ATOM 659 O O . GLU B 1 6 ? 24.101 0.065 6.856 1.000 89.510 250 GLU B O 1
ATOM 665 N N . ALA B 1 7 ? 25.726 -1.001 7.999 1.000 90.230 251 ALA B N 1
ATOM 666 C CA . ALA B 1 7 ? 26.335 -1.561 6.803 1.000 85.600 251 ALA B CA 1
ATOM 667 C C . ALA B 1 7 ? 25.274 -2.235 5.945 1.000 88.670 251 ALA B C 1
ATOM 668 O O . ALA B 1 7 ? 25.196 -1.984 4.744 1.000 95.980 251 ALA B O 1
ATOM 670 N N . LEU B 1 8 ? 24.478 -3.101 6.584 1.000 96.880 252 LEU B N 1
ATOM 671 C CA . LEU B 1 8 ? 23.576 -3.965 5.855 1.000 75.640 252 LEU B CA 1
ATOM 672 C C . LEU B 1 8 ? 22.380 -3.154 5.400 1.000 78.910 252 LEU B C 1
ATOM 673 O O . LEU B 1 8 ? 21.962 -3.295 4.260 1.000 90.890 252 LEU B O 1
ATOM 678 N N . GLU B 1 9 ? 21.935 -2.211 6.231 1.000 79.040 253 GLU B N 1
ATOM 679 C CA . GLU B 1 9 ? 20.879 -1.297 5.808 1.000 94.070 253 GLU B CA 1
ATOM 680 C C . GLU B 1 9 ? 21.224 -0.687 4.448 1.000 96.450 253 GLU B C 1
ATOM 681 O O . GLU B 1 9 ? 20.342 -0.410 3.634 1.000 103.790 253 GLU B O 1
ATOM 687 N N . ASP B 1 10 ? 22.527 -0.515 4.204 1.000 107.660 254 ASP B N 1
ATOM 688 C CA . ASP B 1 10 ? 23.042 0.133 3.008 1.000 101.360 254 ASP B CA 1
ATOM 689 C C . ASP B 1 10 ? 23.028 -0.835 1.829 1.000 95.270 254 ASP B C 1
ATOM 690 O O . ASP B 1 10 ? 22.451 -0.531 0.785 1.000 89.210 254 ASP B O 1
ATOM 695 N N . ALA B 1 11 ? 23.674 -1.997 2.003 1.000 81.610 255 ALA B N 1
ATOM 696 C CA . ALA B 1 11 ? 23.641 -3.014 0.967 1.000 86.350 255 ALA B CA 1
ATOM 697 C C . ALA B 1 11 ? 22.210 -3.140 0.430 1.000 79.700 255 ALA B C 1
ATOM 698 O O . ALA B 1 11 ? 21.998 -3.096 -0.776 1.000 85.870 255 ALA B O 1
ATOM 700 N N . LEU B 1 12 ? 21.225 -3.150 1.329 1.000 77.150 256 LEU B N 1
ATOM 701 C CA . LEU B 1 12 ? 19.822 -3.101 0.935 1.000 99.000 256 LEU B CA 1
ATOM 702 C C . LEU B 1 12 ? 19.549 -1.938 -0.021 1.000 96.100 256 LEU B C 1
ATOM 703 O O . LEU B 1 12 ? 19.196 -2.178 -1.175 1.000 110.930 256 LEU B O 1
ATOM 708 N N . ALA B 1 13 ? 19.716 -0.691 0.438 1.000 87.810 257 ALA B N 1
ATOM 709 C CA . ALA B 1 13 ? 19.364 0.455 -0.398 1.000 93.910 257 ALA B CA 1
ATOM 710 C C . ALA B 1 13 ? 20.051 0.408 -1.769 1.000 95.760 257 ALA B C 1
ATOM 711 O O . ALA B 1 13 ? 19.529 0.955 -2.747 1.000 91.960 257 ALA B O 1
ATOM 713 N N . GLN B 1 14 ? 21.224 -0.243 -1.828 1.000 92.860 258 GLN B N 1
ATOM 714 C CA . GLN B 1 14 ? 22.021 -0.312 -3.044 1.000 91.350 258 GLN B CA 1
ATOM 715 C C . GLN B 1 14 ? 21.364 -1.292 -4.001 1.000 94.970 258 GLN B C 1
ATOM 716 O O . GLN B 1 14 ? 21.073 -0.962 -5.152 1.000 96.960 258 GLN B O 1
ATOM 722 N N . ILE B 1 15 ? 21.119 -2.492 -3.480 1.000 100.060 259 ILE B N 1
ATOM 723 C CA . ILE B 1 15 ? 20.410 -3.538 -4.197 1.000 103.650 259 ILE B CA 1
ATOM 724 C C . ILE B 1 15 ? 19.115 -2.959 -4.771 1.000 95.050 259 ILE B C 1
ATOM 725 O O . ILE B 1 15 ? 18.757 -3.236 -5.917 1.000 90.500 259 ILE B O 1
ATOM 730 N N . LYS B 1 16 ? 18.435 -2.123 -3.983 1.000 90.180 260 LYS B N 1
ATOM 731 C CA . LYS B 1 16 ? 17.150 -1.592 -4.399 1.000 88.030 260 LYS B CA 1
ATOM 732 C C . LYS B 1 16 ? 17.310 -0.726 -5.648 1.000 86.920 260 LYS B C 1
ATOM 733 O O . LYS B 1 16 ? 16.552 -0.881 -6.604 1.000 88.450 260 LYS B O 1
ATOM 739 N N . SER B 1 17 ? 18.308 0.164 -5.665 1.000 98.410 261 SER B N 1
ATOM 740 C CA . SER B 1 17 ? 18.290 1.175 -6.711 1.000 108.390 261 SER B CA 1
ATOM 741 C C . SER B 1 17 ? 19.107 0.744 -7.929 1.000 107.160 261 SER B C 1
ATOM 742 O O . SER B 1 17 ? 19.027 1.381 -8.975 1.000 100.900 261 SER B O 1
ATOM 745 N N . VAL B 1 18 ? 19.901 -0.324 -7.784 1.000 104.970 262 VAL B N 1
ATOM 746 C CA . VAL B 1 18 ? 20.584 -0.928 -8.916 1.000 108.370 262 VAL B CA 1
ATOM 747 C C . VAL B 1 18 ? 19.546 -1.659 -9.756 1.000 118.270 262 VAL B C 1
ATOM 748 O O . VAL B 1 18 ? 19.767 -1.932 -10.934 1.000 120.200 262 VAL B O 1
ATOM 752 N N . ASN B 1 19 ? 18.431 -1.993 -9.102 1.000 115.920 263 ASN B N 1
ATOM 753 C CA . ASN B 1 19 ? 17.372 -2.751 -9.729 1.000 103.950 263 ASN B CA 1
ATOM 754 C C . ASN B 1 19 ? 16.505 -1.844 -10.606 1.000 102.200 263 ASN B C 1
ATOM 755 O O . ASN B 1 19 ? 16.269 -2.183 -11.764 1.000 115.900 263 ASN B O 1
ATOM 760 N N . ASN B 1 20 ? 16.027 -0.707 -10.073 1.000 84.140 264 ASN B N 1
ATOM 761 C CA . ASN B 1 20 ? 15.175 0.180 -10.857 1.000 88.570 264 ASN B CA 1
ATOM 762 C C . ASN B 1 20 ? 15.854 0.445 -12.197 1.000 101.860 264 ASN B C 1
ATOM 763 O O . ASN B 1 20 ? 15.251 0.284 -13.254 1.000 91.000 264 ASN B O 1
ATOM 768 N N . ALA B 1 21 ? 17.151 0.763 -12.122 1.000 121.340 265 ALA B N 1
ATOM 769 C CA . ALA B 1 21 ? 17.998 1.082 -13.261 1.000 111.060 265 ALA B CA 1
ATOM 770 C C . ALA B 1 21 ? 18.030 -0.058 -14.285 1.000 103.140 265 ALA B C 1
ATOM 771 O O . ALA B 1 21 ? 17.826 0.170 -15.481 1.000 102.150 265 ALA B O 1
ATOM 773 N N . LEU B 1 22 ? 18.287 -1.287 -13.823 1.000 84.010 266 LEU B N 1
ATOM 774 C CA . LEU B 1 22 ? 18.425 -2.380 -14.770 1.000 83.270 266 LEU B CA 1
ATOM 775 C C . LEU B 1 22 ? 17.055 -2.739 -15.350 1.000 91.770 266 LEU B C 1
ATOM 776 O O . LEU B 1 22 ? 16.945 -3.158 -16.504 1.000 94.270 266 LEU B O 1
ATOM 781 N N . GLN B 1 23 ? 16.010 -2.567 -14.536 1.000 86.940 267 GLN B N 1
ATOM 782 C CA . GLN B 1 23 ? 14.633 -2.651 -14.987 1.000 101.270 267 GLN B CA 1
ATOM 783 C C . GLN B 1 23 ? 14.402 -1.716 -16.181 1.000 93.940 267 GLN B C 1
ATOM 784 O O . GLN B 1 23 ? 13.916 -2.149 -17.225 1.000 103.020 267 GLN B O 1
ATOM 790 N N . GLU B 1 24 ? 14.723 -0.429 -16.028 1.000 83.930 268 GLU B N 1
ATOM 791 C CA . GLU B 1 24 ? 14.423 0.531 -17.076 1.000 81.370 268 GLU B CA 1
ATOM 792 C C . GLU B 1 24 ? 15.112 0.082 -18.357 1.000 90.230 268 GLU B C 1
ATOM 793 O O . GLU B 1 24 ? 14.512 0.056 -19.429 1.000 97.610 268 GLU B O 1
ATOM 799 N N . ARG B 1 25 ? 16.389 -0.276 -18.226 1.000 88.080 269 ARG B N 1
ATOM 800 C CA . ARG B 1 25 ? 17.190 -0.598 -19.386 1.000 82.940 269 ARG B CA 1
ATOM 801 C C . ARG B 1 25 ? 16.513 -1.713 -20.169 1.000 84.610 269 ARG B C 1
ATOM 802 O O . ARG B 1 25 ? 16.376 -1.605 -21.382 1.000 94.700 269 ARG B O 1
ATOM 810 N N . VAL B 1 26 ? 16.128 -2.789 -19.468 1.000 84.020 270 VAL B N 1
ATOM 811 C CA . VAL B 1 26 ? 15.565 -3.948 -20.142 1.000 77.220 270 VAL B CA 1
ATOM 812 C C . VAL B 1 26 ? 14.279 -3.495 -20.818 1.000 70.040 270 VAL B C 1
ATOM 813 O O . VAL B 1 26 ? 13.995 -3.851 -21.955 1.000 73.840 270 VAL B O 1
ATOM 817 N N . GLU B 1 27 ? 13.572 -2.590 -20.161 1.000 72.480 271 GLU B N 1
ATOM 818 C CA . GLU B 1 27 ? 12.331 -2.143 -20.753 1.000 85.200 271 GLU B CA 1
ATOM 819 C C . GLU B 1 27 ? 12.667 -1.385 -22.020 1.000 80.880 271 GLU B C 1
ATOM 820 O O . GLU B 1 27 ? 11.881 -1.364 -22.953 1.000 104.970 271 GLU B O 1
ATOM 826 N N . ALA B 1 28 ? 13.854 -0.794 -22.069 1.000 76.780 272 ALA B N 1
ATOM 827 C CA . ALA B 1 28 ? 14.145 0.006 -23.242 1.000 74.130 272 ALA B CA 1
ATOM 828 C C . ALA B 1 28 ? 14.513 -0.916 -24.400 1.000 68.070 272 ALA B C 1
ATOM 829 O O . ALA B 1 28 ? 14.092 -0.712 -25.532 1.000 67.900 272 ALA B O 1
ATOM 831 N N . VAL B 1 29 ? 15.303 -1.949 -24.120 1.000 76.090 273 VAL B N 1
ATOM 832 C CA . VAL B 1 29 ? 15.654 -2.868 -25.186 1.000 70.170 273 VAL B CA 1
ATOM 833 C C . VAL B 1 29 ? 14.348 -3.342 -25.793 1.000 74.910 273 VAL B C 1
ATOM 834 O O . VAL B 1 29 ? 14.126 -3.148 -26.981 1.000 87.410 273 VAL B O 1
ATOM 838 N N . ALA B 1 30 ? 13.449 -3.845 -24.940 1.000 78.720 274 ALA B N 1
ATOM 839 C CA . ALA B 1 30 ? 12.145 -4.324 -25.377 1.000 77.900 274 ALA B CA 1
ATOM 840 C C . ALA B 1 30 ? 11.396 -3.297 -26.238 1.000 84.250 274 ALA B C 1
ATOM 841 O O . ALA B 1 30 ? 10.796 -3.661 -27.247 1.000 91.120 274 ALA B O 1
ATOM 843 N N . ALA B 1 31 ? 11.431 -2.015 -25.851 1.000 73.580 275 ALA B N 1
ATOM 844 C CA . ALA B 1 31 ? 10.784 -0.964 -26.623 1.000 72.990 275 ALA B CA 1
ATOM 845 C C . ALA B 1 31 ? 11.298 -0.956 -28.063 1.000 79.740 275 ALA B C 1
ATOM 846 O O . ALA B 1 31 ? 10.517 -0.960 -29.013 1.000 86.780 275 ALA B O 1
ATOM 848 N N . ASP B 1 32 ? 12.625 -0.957 -28.205 1.000 82.090 276 ASP B N 1
ATOM 849 C CA . ASP B 1 32 ? 13.267 -0.914 -29.504 1.000 84.400 276 ASP B CA 1
ATOM 850 C C . ASP B 1 32 ? 12.966 -2.202 -30.248 1.000 80.720 276 ASP B C 1
ATOM 851 O O . ASP B 1 32 ? 12.663 -2.168 -31.434 1.000 84.020 276 ASP B O 1
ATOM 856 N N . VAL B 1 33 ? 13.037 -3.335 -29.546 1.000 72.890 277 VAL B N 1
ATOM 857 C CA . VAL B 1 33 ? 12.645 -4.577 -30.184 1.000 78.470 277 VAL B CA 1
ATOM 858 C C . VAL B 1 33 ? 11.270 -4.408 -30.819 1.000 82.530 277 VAL B C 1
ATOM 859 O O . VAL B 1 33 ? 11.039 -4.895 -31.914 1.000 85.010 277 VAL B O 1
ATOM 863 N N . ARG B 1 34 ? 10.375 -3.674 -30.155 1.000 87.130 278 ARG B N 1
ATOM 864 C CA . ARG B 1 34 ? 9.069 -3.417 -30.737 1.000 79.230 278 ARG B CA 1
ATOM 865 C C . ARG B 1 34 ? 9.219 -2.504 -31.946 1.000 69.610 278 ARG B C 1
ATOM 866 O O . ARG B 1 34 ? 8.956 -2.924 -33.071 1.000 76.770 278 ARG B O 1
ATOM 874 N N . THR B 1 35 ? 9.647 -1.261 -31.707 1.000 73.740 279 THR B N 1
ATOM 875 C CA . THR B 1 35 ? 9.844 -0.283 -32.770 1.000 68.420 279 THR B CA 1
ATOM 876 C C . THR B 1 35 ? 10.481 -0.889 -34.029 1.000 76.670 279 THR B C 1
ATOM 877 O O . THR B 1 35 ? 9.992 -0.602 -35.111 1.000 76.160 279 THR B O 1
ATOM 881 N N . PHE B 1 36 ? 11.535 -1.732 -33.927 1.000 78.300 280 PHE B N 1
ATOM 882 C CA . PHE B 1 36 ? 12.164 -2.197 -35.157 1.000 75.740 280 PHE B CA 1
ATOM 883 C C . PHE B 1 36 ? 11.135 -2.951 -35.974 1.000 75.400 280 PHE B C 1
ATOM 884 O O . PHE B 1 36 ? 11.007 -2.716 -37.173 1.000 84.340 280 PHE B O 1
ATOM 892 N N . SER B 1 37 ? 10.415 -3.855 -35.316 1.000 79.760 281 SER B N 1
ATOM 893 C CA . SER B 1 37 ? 9.594 -4.796 -36.064 1.000 93.990 281 SER B CA 1
ATOM 894 C C . SER B 1 37 ? 8.466 -4.080 -36.809 1.000 91.110 281 SER B C 1
ATOM 895 O O . SER B 1 37 ? 8.114 -4.470 -37.912 1.000 95.120 281 SER B O 1
ATOM 898 N N . GLU B 1 38 ? 7.908 -3.021 -36.238 1.000 84.410 282 GLU B N 1
ATOM 899 C CA A GLU B 1 38 ? 6.849 -2.333 -36.956 0.500 93.670 282 GLU B CA 1
ATOM 900 C CA B GLU B 1 38 ? 6.856 -2.274 -36.914 0.500 99.720 282 GLU B CA 1
ATOM 901 C C . GLU B 1 38 ? 7.433 -1.562 -38.134 1.000 91.470 282 GLU B C 1
ATOM 902 O O . GLU B 1 38 ? 6.938 -1.719 -39.245 1.000 104.860 282 GLU B O 1
ATOM 913 N N . GLY B 1 39 ? 8.363 -0.704 -37.867 1.000 82.590 283 GLY B N 1
ATOM 914 C CA . GLY B 1 39 ? 9.147 -0.180 -38.979 1.000 77.840 283 GLY B CA 1
ATOM 915 C C . GLY B 1 39 ? 9.591 -1.174 -40.062 1.000 81.230 283 GLY B C 1
ATOM 916 O O . GLY B 1 39 ? 9.378 -0.922 -41.246 1.000 77.060 283 GLY B O 1
ATOM 917 N N . TYR B 1 40 ? 10.205 -2.298 -39.649 1.000 79.400 284 TYR B N 1
ATOM 918 C CA . TYR B 1 40 ? 10.681 -3.307 -40.574 1.000 70.370 284 TYR B CA 1
ATOM 919 C C . TYR B 1 40 ? 9.526 -3.884 -41.385 1.000 84.240 284 TYR B C 1
ATOM 920 O O . TYR B 1 40 ? 9.606 -3.936 -42.611 1.000 100.490 284 TYR B O 1
ATOM 929 N N . ILE B 1 41 ? 8.435 -4.280 -40.712 1.000 103.410 285 ILE B N 1
ATOM 930 C CA . ILE B 1 41 ? 7.330 -4.943 -41.400 1.000 98.660 285 ILE B CA 1
ATOM 931 C C . ILE B 1 41 ? 6.626 -3.942 -42.312 1.000 91.470 285 ILE B C 1
ATOM 932 O O . ILE B 1 41 ? 6.255 -4.281 -43.441 1.000 75.030 285 ILE B O 1
ATOM 937 N N . LYS B 1 42 ? 6.522 -2.695 -41.837 1.000 72.780 286 LYS B N 1
ATOM 938 C CA . LYS B 1 42 ? 6.084 -1.621 -42.704 1.000 80.230 286 LYS B CA 1
ATOM 939 C C . LYS B 1 42 ? 6.878 -1.656 -44.017 1.000 89.180 286 LYS B C 1
ATOM 940 O O . LYS B 1 42 ? 6.313 -1.920 -45.086 1.000 93.670 286 LYS B O 1
ATOM 946 N N . ALA B 1 43 ? 8.197 -1.427 -43.932 1.000 94.950 287 ALA B N 1
ATOM 947 C CA . ALA B 1 43 ? 9.048 -1.353 -45.112 1.000 83.940 287 ALA B CA 1
ATOM 948 C C . ALA B 1 43 ? 8.893 -2.590 -46.000 1.000 78.590 287 ALA B C 1
ATOM 949 O O . ALA B 1 43 ? 8.695 -2.445 -47.218 1.000 65.380 287 ALA B O 1
ATOM 951 N N . ILE B 1 44 ? 8.950 -3.792 -45.396 1.000 69.780 288 ILE B N 1
ATOM 952 C CA . ILE B 1 44 ? 8.790 -4.978 -46.238 1.000 80.320 288 ILE B CA 1
ATOM 953 C C . ILE B 1 44 ? 7.498 -4.865 -47.046 1.000 88.020 288 ILE B C 1
ATOM 954 O O . ILE B 1 44 ? 7.483 -5.165 -48.237 1.000 82.480 288 ILE B O 1
ATOM 959 N N . GLU B 1 45 ? 6.415 -4.392 -46.405 1.000 102.350 289 GLU B N 1
ATOM 960 C CA . GLU B 1 45 ? 5.103 -4.306 -47.031 1.000 81.200 289 GLU B CA 1
ATOM 961 C C . GLU B 1 45 ? 5.128 -3.282 -48.159 1.000 82.430 289 GLU B C 1
ATOM 962 O O . GLU B 1 45 ? 4.856 -3.624 -49.315 1.000 76.280 289 GLU B O 1
ATOM 968 N N . GLU B 1 46 ? 5.492 -2.042 -47.799 1.000 66.920 290 GLU B N 1
ATOM 969 C CA . GLU B 1 46 ? 5.657 -0.948 -48.737 1.000 70.310 290 GLU B CA 1
ATOM 970 C C . GLU B 1 46 ? 6.348 -1.448 -50.004 1.000 79.020 290 GLU B C 1
ATOM 971 O O . GLU B 1 46 ? 5.877 -1.232 -51.119 1.000 82.700 290 GLU B O 1
ATOM 977 N N . HIS B 1 47 ? 7.467 -2.150 -49.815 1.000 77.850 291 HIS B N 1
ATOM 978 C CA . HIS B 1 47 ? 8.322 -2.449 -50.942 1.000 76.250 291 HIS B CA 1
ATOM 979 C C . HIS B 1 47 ? 7.674 -3.537 -51.782 1.000 76.530 291 HIS B C 1
ATOM 980 O O . HIS B 1 47 ? 7.604 -3.409 -53.002 1.000 82.780 291 HIS B O 1
ATOM 987 N N . ARG B 1 48 ? 7.141 -4.566 -51.118 1.000 69.980 292 ARG B N 1
ATOM 988 C CA . ARG B 1 48 ? 6.376 -5.590 -51.808 1.000 76.480 292 ARG B CA 1
ATOM 989 C C . ARG B 1 48 ? 5.352 -4.922 -52.734 1.000 87.690 292 ARG B C 1
ATOM 990 O O . ARG B 1 48 ? 5.162 -5.307 -53.900 1.000 75.920 292 ARG B O 1
ATOM 998 N N . ASP B 1 49 ? 4.704 -3.876 -52.209 1.000 77.270 293 ASP B N 1
ATOM 999 C CA . ASP B 1 49 ? 3.678 -3.230 -53.000 1.000 75.740 293 ASP B CA 1
ATOM 1000 C C . ASP B 1 49 ? 4.339 -2.595 -54.219 1.000 85.930 293 ASP B C 1
ATOM 1001 O O . ASP B 1 49 ? 4.059 -3.012 -55.339 1.000 113.690 293 ASP B O 1
ATOM 1006 N N . LYS B 1 50 ? 5.279 -1.667 -53.994 1.000 81.460 294 LYS B N 1
ATOM 1007 C CA . LYS B 1 50 ? 5.953 -0.974 -55.084 1.000 73.060 294 LYS B CA 1
ATOM 1008 C C . LYS B 1 50 ? 6.414 -1.959 -56.155 1.000 81.260 294 LYS B C 1
ATOM 1009 O O . LYS B 1 50 ? 6.302 -1.648 -57.333 1.000 87.040 294 LYS B O 1
ATOM 1015 N N . LEU B 1 51 ? 6.885 -3.156 -55.765 1.000 83.240 295 LEU B N 1
ATOM 1016 C CA . LEU B 1 51 ? 7.355 -4.109 -56.766 1.000 81.100 295 LEU B CA 1
ATOM 1017 C C . LEU B 1 51 ? 6.179 -4.760 -57.466 1.000 82.030 295 LEU B C 1
ATOM 1018 O O . LEU B 1 51 ? 6.245 -4.984 -58.681 1.000 86.270 295 LEU B O 1
ATOM 1023 N N . LEU B 1 52 ? 5.144 -5.110 -56.682 1.000 75.270 296 LEU B N 1
ATOM 1024 C CA . LEU B 1 52 ? 3.986 -5.736 -57.307 1.000 69.410 296 LEU B CA 1
ATOM 1025 C C . LEU B 1 52 ? 3.348 -4.779 -58.308 1.000 72.920 296 LEU B C 1
ATOM 1026 O O . LEU B 1 52 ? 2.832 -5.236 -59.330 1.000 79.330 296 LEU B O 1
ATOM 1031 N N . GLN B 1 53 ? 3.479 -3.463 -58.047 1.000 68.520 297 GLN B N 1
ATOM 1032 C CA . GLN B 1 53 ? 2.920 -2.421 -58.894 1.000 71.830 297 GLN B CA 1
ATOM 1033 C C . GLN B 1 53 ? 3.668 -2.318 -60.219 1.000 78.540 297 GLN B C 1
ATOM 1034 O O . GLN B 1 53 ? 3.056 -2.139 -61.267 1.000 84.500 297 GLN B O 1
ATOM 1040 N N . GLN B 1 54 ? 4.997 -2.379 -60.181 1.000 82.990 298 GLN B N 1
ATOM 1041 C CA . GLN B 1 54 ? 5.717 -2.173 -61.423 1.000 77.480 298 GLN B CA 1
ATOM 1042 C C . GLN B 1 54 ? 5.572 -3.439 -62.252 1.000 69.510 298 GLN B C 1
ATOM 1043 O O . GLN B 1 54 ? 5.448 -3.412 -63.476 1.000 70.910 298 GLN B O 1
ATOM 1049 N N . LEU B 1 55 ? 5.585 -4.560 -61.552 1.000 63.120 299 LEU B N 1
ATOM 1050 C CA . LEU B 1 55 ? 5.318 -5.808 -62.233 1.000 75.710 299 LEU B CA 1
ATOM 1051 C C . LEU B 1 55 ? 3.972 -5.711 -62.940 1.000 72.600 299 LEU B C 1
ATOM 1052 O O . LEU B 1 55 ? 3.842 -6.150 -64.074 1.000 76.640 299 LEU B O 1
ATOM 1057 N N . ASP B 1 56 ? 2.971 -5.135 -62.261 1.000 81.310 300 ASP B N 1
ATOM 1058 C CA . ASP B 1 56 ? 1.688 -4.912 -62.904 1.000 76.500 300 ASP B CA 1
ATOM 1059 C C . ASP B 1 56 ? 1.861 -4.068 -64.172 1.000 74.890 300 ASP B C 1
ATOM 1060 O O . ASP B 1 56 ? 1.406 -4.475 -65.239 1.000 78.200 300 ASP B O 1
ATOM 1065 N N . ASP B 1 57 ? 2.570 -2.931 -64.078 1.000 67.610 301 ASP B N 1
ATOM 1066 C CA . ASP B 1 57 ? 2.723 -2.032 -65.216 1.000 73.130 301 ASP B CA 1
ATOM 1067 C C . ASP B 1 57 ? 3.387 -2.715 -66.406 1.000 75.490 301 ASP B C 1
ATOM 1068 O O . ASP B 1 57 ? 3.012 -2.473 -67.551 1.000 91.660 301 ASP B O 1
ATOM 1073 N N . ILE B 1 58 ? 4.360 -3.578 -66.138 1.000 74.230 302 ILE B N 1
ATOM 1074 C CA . ILE B 1 58 ? 4.953 -4.312 -67.240 1.000 76.370 302 ILE B CA 1
ATOM 1075 C C . ILE B 1 58 ? 3.856 -5.104 -67.947 1.000 71.980 302 ILE B C 1
ATOM 1076 O O . ILE B 1 58 ? 3.683 -4.976 -69.153 1.000 71.350 302 ILE B O 1
ATOM 1081 N N . ARG B 1 59 ? 3.059 -5.849 -67.181 1.000 75.060 303 ARG B N 1
ATOM 1082 C CA . ARG B 1 59 ? 1.962 -6.606 -67.775 1.000 85.060 303 ARG B CA 1
ATOM 1083 C C . ARG B 1 59 ? 1.053 -5.674 -68.593 1.000 78.480 303 ARG B C 1
ATOM 1084 O O . ARG B 1 59 ? 0.832 -5.878 -69.789 1.000 68.390 303 ARG B O 1
ATOM 1092 N N . ILE B 1 60 ? 0.572 -4.603 -67.968 1.000 71.500 304 ILE B N 1
ATOM 1093 C CA . ILE B 1 60 ? -0.428 -3.776 -68.617 1.000 72.650 304 ILE B CA 1
ATOM 1094 C C . ILE B 1 60 ? 0.102 -3.282 -69.957 1.000 83.900 304 ILE B C 1
ATOM 1095 O O . ILE B 1 60 ? -0.605 -3.374 -70.971 1.000 87.340 304 ILE B O 1
ATOM 1100 N N . GLN B 1 61 ? 1.349 -2.782 -69.932 1.000 81.470 305 GLN B N 1
ATOM 1101 C CA . GLN B 1 61 ? 2.003 -2.152 -71.070 1.000 76.130 305 GLN B CA 1
ATOM 1102 C C . GLN B 1 61 ? 2.185 -3.165 -72.195 1.000 81.400 305 GLN B C 1
ATOM 1103 O O . GLN B 1 61 ? 1.993 -2.855 -73.362 1.000 100.470 305 GLN B O 1
ATOM 1109 N N . ARG B 1 62 ? 2.559 -4.392 -71.834 1.000 84.760 306 ARG B N 1
ATOM 1110 C CA . ARG B 1 62 ? 2.786 -5.416 -72.834 1.000 81.280 306 ARG B CA 1
ATOM 1111 C C . ARG B 1 62 ? 1.435 -5.889 -73.372 1.000 81.150 306 ARG B C 1
ATOM 1112 O O . ARG B 1 62 ? 1.271 -6.062 -74.575 1.000 85.470 306 ARG B O 1
ATOM 1120 N N . GLU B 1 63 ? 0.443 -6.071 -72.498 1.000 73.450 307 GLU B N 1
ATOM 1121 C CA . GLU B 1 63 ? -0.874 -6.417 -73.011 1.000 85.550 307 GLU B CA 1
ATOM 1122 C C . GLU B 1 63 ? -1.365 -5.371 -74.006 1.000 84.890 307 GLU B C 1
ATOM 1123 O O . GLU B 1 63 ? -1.869 -5.726 -75.061 1.000 97.640 307 GLU B O 1
ATOM 1129 N N . THR B 1 64 ? -1.236 -4.084 -73.688 1.000 78.660 308 THR B N 1
ATOM 1130 C CA . THR B 1 64 ? -1.808 -3.121 -74.611 1.000 83.150 308 THR B CA 1
ATOM 1131 C C . THR B 1 64 ? -1.114 -3.230 -75.962 1.000 74.070 308 THR B C 1
ATOM 1132 O O . THR B 1 64 ? -1.782 -3.203 -76.989 1.000 83.670 308 THR B O 1
ATOM 1136 N N . ALA B 1 65 ? 0.215 -3.394 -75.958 1.000 76.470 309 ALA B N 1
ATOM 1137 C CA . ALA B 1 65 ? 0.960 -3.505 -77.207 1.000 80.340 309 ALA B CA 1
ATOM 1138 C C . ALA B 1 65 ? 0.565 -4.789 -77.942 1.000 74.610 309 ALA B C 1
ATOM 1139 O O . ALA B 1 65 ? 0.627 -4.873 -79.169 1.000 73.460 309 ALA B O 1
ATOM 1141 N N . LEU B 1 66 ? 0.154 -5.800 -77.183 1.000 73.880 310 LEU B N 1
ATOM 1142 C CA . LEU B 1 66 ? -0.291 -7.013 -77.838 1.000 87.120 310 LEU B CA 1
ATOM 1143 C C . LEU B 1 66 ? -1.579 -6.692 -78.580 1.000 86.400 310 LEU B C 1
ATOM 1144 O O . LEU B 1 66 ? -1.707 -7.016 -79.755 1.000 92.680 310 LEU B O 1
ATOM 1149 N N . GLN B 1 67 ? -2.539 -6.125 -77.835 1.000 95.320 311 GLN B N 1
ATOM 1150 C CA . GLN B 1 67 ? -3.883 -5.866 -78.321 1.000 105.710 311 GLN B CA 1
ATOM 1151 C C . GLN B 1 67 ? -3.795 -5.017 -79.587 1.000 98.040 311 GLN B C 1
ATOM 1152 O O . GLN B 1 67 ? -4.474 -5.306 -80.571 1.000 86.180 311 GLN B O 1
ATOM 1158 N N . LEU B 1 68 ? -2.950 -3.979 -79.532 1.000 81.560 312 LEU B N 1
ATOM 1159 C CA . LEU B 1 68 ? -2.794 -3.053 -80.633 1.000 87.010 312 LEU B CA 1
ATOM 1160 C C . LEU B 1 68 ? -2.229 -3.791 -81.834 1.000 96.990 312 LEU B C 1
ATOM 1161 O O . LEU B 1 68 ? -2.711 -3.628 -82.958 1.000 109.230 312 LEU B O 1
ATOM 1166 N N . GLN B 1 69 ? -1.213 -4.615 -81.565 1.000 108.280 313 GLN B N 1
ATOM 1167 C CA . GLN B 1 69 ? -0.508 -5.287 -82.640 1.000 94.910 313 GLN B CA 1
ATOM 1168 C C . GLN B 1 69 ? -1.403 -6.373 -83.215 1.000 85.380 313 GLN B C 1
ATOM 1169 O O . GLN B 1 69 ? -1.567 -6.432 -84.427 1.000 94.470 313 GLN B O 1
ATOM 1175 N N . LYS B 1 70 ? -2.050 -7.157 -82.344 1.000 82.760 314 LYS B N 1
ATOM 1176 C CA . LYS B 1 70 ? -3.035 -8.118 -82.827 1.000 91.640 314 LYS B CA 1
ATOM 1177 C C . LYS B 1 70 ? -4.022 -7.425 -83.766 1.000 89.650 314 LYS B C 1
ATOM 1178 O O . LYS B 1 70 ? -4.178 -7.821 -84.922 1.000 101.310 314 LYS B O 1
ATOM 1184 N N . ALA B 1 71 ? -4.670 -6.378 -83.255 1.000 91.290 315 ALA B N 1
ATOM 1185 C CA . ALA B 1 71 ? -5.636 -5.610 -84.024 1.000 103.710 315 ALA B CA 1
ATOM 1186 C C . ALA B 1 71 ? -5.094 -5.269 -85.413 1.000 112.200 315 ALA B C 1
ATOM 1187 O O . ALA B 1 71 ? -5.841 -5.331 -86.397 1.000 108.740 315 ALA B O 1
ATOM 1189 N N . GLN B 1 72 ? -3.801 -4.900 -85.467 1.000 97.950 316 GLN B N 1
ATOM 1190 C CA . GLN B 1 72 ? -3.134 -4.493 -86.695 1.000 97.190 316 GLN B CA 1
ATOM 1191 C C . GLN B 1 72 ? -3.062 -5.662 -87.671 1.000 100.660 316 GLN B C 1
ATOM 1192 O O . GLN B 1 72 ? -3.357 -5.503 -88.853 1.000 117.950 316 GLN B O 1
ATOM 1198 N N . LEU B 1 73 ? -2.661 -6.834 -87.173 1.000 95.940 317 LEU B N 1
ATOM 1199 C CA . LEU B 1 73 ? -2.339 -7.921 -88.078 1.000 91.970 317 LEU B CA 1
ATOM 1200 C C . LEU B 1 73 ? -3.611 -8.678 -88.412 1.000 96.340 317 LEU B C 1
ATOM 1201 O O . LEU B 1 73 ? -3.645 -9.391 -89.417 1.000 92.080 317 LEU B O 1
ATOM 1206 N N . GLU B 1 74 ? -4.635 -8.483 -87.563 1.000 103.460 318 GLU B N 1
ATOM 1207 C CA . GLU B 1 74 ? -5.988 -8.958 -87.824 1.000 107.200 318 GLU B CA 1
ATOM 1208 C C . GLU B 1 74 ? -6.532 -8.250 -89.068 1.000 101.570 318 GLU B C 1
ATOM 1209 O O . GLU B 1 74 ? -7.165 -8.885 -89.910 1.000 98.660 318 GLU B O 1
ATOM 1215 N N . GLN B 1 75 ? -6.237 -6.944 -89.190 1.000 99.350 319 GLN B N 1
ATOM 1216 C CA . GLN B 1 75 ? -6.729 -6.091 -90.263 1.000 102.390 319 GLN B CA 1
ATOM 1217 C C . GLN B 1 75 ? -6.180 -6.560 -91.610 1.000 114.570 319 GLN B C 1
ATOM 1218 O O . GLN B 1 75 ? -6.962 -6.776 -92.531 1.000 143.490 319 GLN B O 1
ATOM 1224 N N . LEU B 1 76 ? -4.852 -6.732 -91.714 1.000 116.790 320 LEU B N 1
ATOM 1225 C CA . LEU B 1 76 ? -4.212 -7.357 -92.870 1.000 103.410 320 LEU B CA 1
ATOM 1226 C C . LEU B 1 76 ? -4.863 -8.703 -93.166 1.000 117.930 320 LEU B C 1
ATOM 1227 O O . LEU B 1 76 ? -5.106 -9.027 -94.324 1.000 129.350 320 LEU B O 1
ATOM 1232 N N . LEU B 1 77 ? -5.126 -9.477 -92.106 1.000 109.050 321 LEU B N 1
ATOM 1233 C CA . LEU B 1 77 ? -5.677 -10.813 -92.236 1.000 130.070 321 LEU B CA 1
ATOM 1234 C C . LEU B 1 77 ? -6.979 -10.782 -93.037 1.000 138.290 321 LEU B C 1
ATOM 1235 O O . LEU B 1 77 ? -7.217 -11.659 -93.860 1.000 162.110 321 LEU B O 1
ATOM 1240 N N . ALA B 1 78 ? -7.813 -9.766 -92.803 1.000 140.420 322 ALA B N 1
ATOM 1241 C CA . ALA B 1 78 ? -9.047 -9.606 -93.558 1.000 146.930 322 ALA B CA 1
ATOM 1242 C C . ALA B 1 78 ? -8.767 -9.065 -94.966 1.000 140.220 322 ALA B C 1
ATOM 1243 O O . ALA B 1 78 ? -9.316 -9.573 -95.941 1.000 151.420 322 ALA B O 1
ATOM 1245 N N . ASP B 1 79 ? -7.892 -8.055 -95.073 1.000 123.400 323 ASP B N 1
ATOM 1246 C CA . ASP B 1 79 ? -7.604 -7.366 -96.325 1.000 121.560 323 ASP B CA 1
ATOM 1247 C C . ASP B 1 79 ? -6.711 -8.234 -97.218 1.000 120.280 323 ASP B C 1
ATOM 1248 O O . ASP B 1 79 ? -6.343 -7.841 -98.329 1.000 109.410 323 ASP B O 1
ATOM 1253 N N . MET B 1 80 ? -6.366 -9.425 -96.715 1.000 127.380 324 MET B N 1
ATOM 1254 C CA . MET B 1 80 ? -5.600 -10.401 -97.470 1.000 134.440 324 MET B CA 1
ATOM 1255 C C . MET B 1 80 ? -6.487 -11.581 -97.837 1.000 129.200 324 MET B C 1
ATOM 1256 O O . MET B 1 80 ? -6.230 -12.238 -98.838 1.000 139.270 324 MET B O 1
ATOM 1261 N N . ARG B 1 81 ? -7.520 -11.828 -97.020 1.000 145.970 325 ARG B N 1
ATOM 1262 C CA . ARG B 1 81 ? -8.569 -12.792 -97.330 1.000 156.840 325 ARG B CA 1
ATOM 1263 C C . ARG B 1 81 ? -9.263 -12.423 -98.644 1.000 161.940 325 ARG B C 1
ATOM 1264 O O . ARG B 1 81 ? -9.770 -13.304 -99.336 1.000 152.380 325 ARG B O 1
ATOM 1272 N N . THR B 1 82 ? -9.293 -11.118 -98.966 1.000 166.510 326 THR B N 1
ATOM 1273 C CA . THR B 1 82 ? -9.615 -10.612 -100.296 1.000 159.400 326 THR B CA 1
ATOM 1274 C C . THR B 1 82 ? -8.692 -9.435 -100.619 1.000 157.770 326 THR B C 1
ATOM 1275 O O . THR B 1 82 ? -7.619 -9.632 -101.197 1.000 136.480 326 THR B O 1
ATOM 1279 N N . GLY B 1 83 ? -9.138 -8.223 -100.236 1.000 149.620 327 GLY B N 1
ATOM 1280 C CA . GLY B 1 83 ? -8.396 -6.974 -100.359 1.000 133.570 327 GLY B CA 1
ATOM 1281 C C . GLY B 1 83 ? -7.781 -6.786 -101.739 1.000 124.880 327 GLY B C 1
ATOM 1282 O O . GLY B 1 83 ? -6.602 -6.379 -101.793 1.000 117.040 327 GLY B O 1
ATOM 1283 N N . GLY C 1 4 ? 0.610 -2.586 -98.853 1.000 109.920 248 GLY C N 1
ATOM 1284 C CA . GLY C 1 4 ? 0.655 -3.369 -97.562 1.000 115.950 248 GLY C CA 1
ATOM 1285 C C . GLY C 1 4 ? 2.077 -3.552 -97.025 1.000 113.330 248 GLY C C 1
ATOM 1286 O O . GLY C 1 4 ? 2.300 -4.127 -95.955 1.000 88.940 248 GLY C O 1
ATOM 1287 N N . VAL C 1 5 ? 3.052 -3.074 -97.796 1.000 107.510 249 VAL C N 1
ATOM 1288 C CA . VAL C 1 5 ? 4.385 -2.981 -97.248 1.000 106.560 249 VAL C CA 1
ATOM 1289 C C . VAL C 1 5 ? 4.323 -2.002 -96.082 1.000 107.120 249 VAL C C 1
ATOM 1290 O O . VAL C 1 5 ? 4.692 -2.359 -94.961 1.000 113.5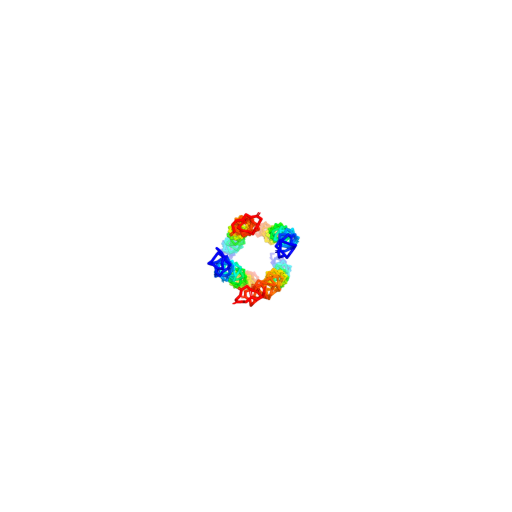80 249 VAL C O 1
ATOM 1294 N N . GLU C 1 6 ? 3.770 -0.811 -96.351 1.000 96.790 250 GLU C N 1
ATOM 1295 C CA . GLU C 1 6 ? 3.829 0.278 -95.391 1.000 91.920 250 GLU C CA 1
ATOM 1296 C C . GLU C 1 6 ? 3.324 -0.207 -94.037 1.000 89.980 250 GLU C C 1
ATOM 1297 O O . GLU C 1 6 ? 3.909 0.110 -93.008 1.000 86.540 250 GLU C O 1
ATOM 1303 N N . ALA C 1 7 ? 2.243 -0.992 -94.065 1.000 94.530 251 ALA C N 1
ATOM 1304 C CA . ALA C 1 7 ? 1.664 -1.609 -92.883 1.000 91.630 251 ALA C CA 1
ATOM 1305 C C . ALA C 1 7 ? 2.745 -2.310 -92.067 1.000 96.900 251 ALA C C 1
ATOM 1306 O O . ALA C 1 7 ? 2.861 -2.105 -90.855 1.000 93.390 251 ALA C O 1
ATOM 1308 N N . LEU C 1 8 ? 3.515 -3.159 -92.750 1.000 94.030 252 LEU C N 1
ATOM 1309 C CA . LEU C 1 8 ? 4.481 -3.974 -92.051 1.000 75.330 252 LEU C CA 1
ATOM 1310 C C . LEU C 1 8 ? 5.671 -3.107 -91.688 1.000 77.760 252 LEU C C 1
ATOM 1311 O O . LEU C 1 8 ? 6.157 -3.191 -90.569 1.000 94.480 252 LEU C O 1
ATOM 1316 N N . GLU C 1 9 ? 6.045 -2.174 -92.560 1.000 80.690 253 GLU C N 1
ATOM 1317 C CA . GLU C 1 9 ? 7.071 -1.213 -92.160 1.000 95.580 253 GLU C CA 1
ATOM 1318 C C . GLU C 1 9 ? 6.643 -0.491 -90.878 1.000 94.500 253 GLU C C 1
ATOM 1319 O O . GLU C 1 9 ? 7.471 0.089 -90.184 1.000 109.820 253 GLU C O 1
ATOM 1325 N N . ASP C 1 10 ? 5.346 -0.556 -90.551 1.000 101.320 254 ASP C N 1
ATOM 1326 C CA . ASP C 1 10 ? 4.784 0.158 -89.414 1.000 98.480 254 ASP C CA 1
ATOM 1327 C C . ASP C 1 10 ? 4.844 -0.697 -88.150 1.000 98.850 254 ASP C C 1
ATOM 1328 O O . ASP C 1 10 ? 5.383 -0.261 -87.127 1.000 84.510 254 ASP C O 1
ATOM 1333 N N . ALA C 1 11 ? 4.262 -1.903 -88.230 1.000 85.150 255 ALA C N 1
ATOM 1334 C CA . ALA C 1 11 ? 4.460 -2.914 -87.207 1.000 85.510 255 ALA C CA 1
ATOM 1335 C C . ALA C 1 11 ? 5.920 -2.920 -86.734 1.000 82.360 255 ALA C C 1
ATOM 1336 O O . ALA C 1 11 ? 6.208 -2.719 -85.556 1.000 89.100 255 ALA C O 1
ATOM 1338 N N . LEU C 1 12 ? 6.855 -3.092 -87.662 1.000 77.390 256 LEU C N 1
ATOM 1339 C CA . LEU C 1 12 ? 8.265 -3.051 -87.310 1.000 98.360 256 LEU C CA 1
ATOM 1340 C C . LEU C 1 12 ? 8.535 -1.906 -86.329 1.000 96.180 256 LEU C C 1
ATOM 1341 O O . LEU C 1 12 ? 8.962 -2.148 -85.198 1.000 103.100 256 LEU C O 1
ATOM 1346 N N . ALA C 1 13 ? 8.264 -0.668 -86.748 1.000 87.550 257 ALA C N 1
ATOM 1347 C CA . ALA C 1 13 ? 8.608 0.482 -85.927 1.000 84.260 257 ALA C CA 1
ATOM 1348 C C . ALA C 1 13 ? 7.924 0.408 -84.559 1.000 92.650 257 ALA C C 1
ATOM 1349 O O . ALA C 1 13 ? 8.449 0.954 -83.585 1.000 87.600 257 ALA C O 1
ATOM 1351 N N . GLN C 1 14 ? 6.755 -0.255 -84.490 1.000 87.700 258 GLN C N 1
ATOM 1352 C CA . GLN C 1 14 ? 5.969 -0.247 -83.263 1.000 89.040 258 GLN C CA 1
ATOM 1353 C C . GLN C 1 14 ? 6.656 -1.150 -82.251 1.000 96.570 258 GLN C C 1
ATOM 1354 O O . GLN C 1 14 ? 7.027 -0.713 -81.159 1.000 106.380 258 GLN C O 1
ATOM 1360 N N . ILE C 1 15 ? 6.841 -2.403 -82.662 1.000 94.200 259 ILE C N 1
ATOM 1361 C CA . ILE C 1 15 ? 7.704 -3.355 -81.982 1.000 100.030 259 ILE C CA 1
ATOM 1362 C C . ILE C 1 15 ? 8.987 -2.676 -81.485 1.000 97.160 259 ILE C C 1
ATOM 1363 O O . ILE C 1 15 ? 9.416 -2.893 -80.356 1.000 93.520 259 ILE C O 1
ATOM 1368 N N . LYS C 1 16 ? 9.657 -1.908 -82.345 1.000 92.560 260 LYS C N 1
ATOM 1369 C CA . LYS C 1 16 ? 10.931 -1.341 -81.944 1.000 91.690 260 LYS C CA 1
ATOM 1370 C C . LYS C 1 16 ? 10.692 -0.442 -80.735 1.000 90.200 260 LYS C C 1
ATOM 1371 O O . LYS C 1 16 ? 11.410 -0.541 -79.752 1.000 101.240 260 LYS C O 1
ATOM 1377 N N . SER C 1 17 ? 9.626 0.361 -80.777 1.000 98.590 261 SER C N 1
ATOM 1378 C CA . SER C 1 17 ? 9.405 1.384 -79.764 1.000 108.760 261 SER C CA 1
ATOM 1379 C C . SER C 1 17 ? 8.759 0.823 -78.496 1.000 106.630 261 SER C C 1
ATOM 1380 O O . SER C 1 17 ? 8.953 1.371 -77.411 1.000 92.490 261 SER C O 1
ATOM 1383 N N . VAL C 1 18 ? 7.956 -0.239 -78.635 1.000 103.530 262 VAL C N 1
ATOM 1384 C CA . VAL C 1 18 ? 7.362 -0.860 -77.463 1.000 103.690 262 VAL C CA 1
ATOM 1385 C C . VAL C 1 18 ? 8.494 -1.424 -76.614 1.000 116.940 262 VAL C C 1
ATOM 1386 O O . VAL C 1 18 ? 8.435 -1.395 -75.388 1.000 116.700 262 VAL C O 1
ATOM 1390 N N . ASN C 1 19 ? 9.535 -1.910 -77.295 1.000 111.020 263 ASN C N 1
ATOM 1391 C CA . ASN C 1 19 ? 10.542 -2.711 -76.633 1.000 110.420 263 ASN C CA 1
ATOM 1392 C C . ASN C 1 19 ? 11.459 -1.860 -75.751 1.000 110.370 263 ASN C C 1
ATOM 1393 O O . ASN C 1 19 ? 11.850 -2.317 -74.676 1.000 122.370 263 ASN C O 1
ATOM 1398 N N . ASN C 1 20 ? 11.795 -0.642 -76.180 1.000 83.850 264 ASN C N 1
ATOM 1399 C CA . ASN C 1 20 ? 12.639 0.201 -75.342 1.000 92.740 264 ASN C CA 1
ATOM 1400 C C . ASN C 1 20 ? 11.927 0.465 -74.011 1.000 109.270 264 ASN C C 1
ATOM 1401 O O . ASN C 1 20 ? 12.525 0.401 -72.935 1.000 101.850 264 ASN C O 1
ATOM 1406 N N . ALA C 1 21 ? 10.620 0.732 -74.088 1.000 120.210 265 ALA C N 1
ATOM 1407 C CA . ALA C 1 21 ? 9.813 1.069 -72.930 1.000 114.060 265 ALA C CA 1
ATOM 1408 C C . ALA C 1 21 ? 9.838 -0.075 -71.919 1.000 109.260 265 ALA C C 1
ATOM 1409 O O . ALA C 1 21 ? 9.972 0.150 -70.712 1.000 110.510 265 ALA C O 1
ATOM 1411 N N . LEU C 1 22 ? 9.704 -1.303 -72.428 1.000 94.590 266 LEU C N 1
ATOM 1412 C CA . LEU C 1 22 ? 9.565 -2.449 -71.550 1.000 90.360 266 LEU C CA 1
ATOM 1413 C C . LEU C 1 22 ? 10.931 -2.810 -70.977 1.000 98.560 266 LEU C C 1
ATOM 1414 O O . LEU C 1 22 ? 11.025 -3.300 -69.852 1.000 104.490 266 LEU C O 1
ATOM 1419 N N . GLN C 1 23 ? 11.986 -2.526 -71.749 1.000 98.450 267 GLN C N 1
ATOM 1420 C CA . GLN C 1 23 ? 13.347 -2.619 -71.255 1.000 97.490 267 GLN C CA 1
ATOM 1421 C C . GLN C 1 23 ? 13.506 -1.711 -70.035 1.000 89.620 267 GLN C C 1
ATOM 1422 O O . GLN C 1 23 ? 13.852 -2.179 -68.952 1.000 93.230 267 GLN C O 1
ATOM 1428 N N . GLU C 1 24 ? 13.235 -0.415 -70.212 1.000 73.890 268 GLU C N 1
ATOM 1429 C CA . GLU C 1 24 ? 13.416 0.531 -69.128 1.000 79.290 268 GLU C CA 1
ATOM 1430 C C . GLU C 1 24 ? 12.720 0.037 -67.856 1.000 83.630 268 GLU C C 1
ATOM 1431 O O . GLU C 1 24 ? 13.321 -0.031 -66.784 1.000 84.730 268 GLU C O 1
ATOM 1437 N N . ARG C 1 25 ? 11.428 -0.263 -67.974 1.000 90.850 269 ARG C N 1
ATOM 1438 C CA . ARG C 1 25 ? 10.599 -0.620 -66.835 1.000 82.900 269 ARG C CA 1
ATOM 1439 C C . ARG C 1 25 ? 11.212 -1.785 -66.066 1.000 87.390 269 ARG C C 1
ATOM 1440 O O . ARG C 1 25 ? 11.067 -1.849 -64.844 1.000 99.230 269 ARG C O 1
ATOM 1448 N N . VAL C 1 26 ? 11.829 -2.729 -66.791 1.000 85.890 270 VAL C N 1
ATOM 1449 C CA . VAL C 1 26 ? 12.380 -3.934 -66.191 1.000 76.030 270 VAL C CA 1
ATOM 1450 C C . VAL C 1 26 ? 13.709 -3.563 -65.546 1.000 75.630 270 VAL C C 1
ATOM 1451 O O . VAL C 1 26 ? 13.966 -3.933 -64.404 1.000 89.200 270 VAL C O 1
ATOM 1455 N N . GLU C 1 27 ? 14.521 -2.781 -66.258 1.000 76.030 271 GLU C N 1
ATOM 1456 C CA . GLU C 1 27 ? 15.664 -2.160 -65.621 1.000 83.680 271 GLU C CA 1
ATOM 1457 C C . GLU C 1 27 ? 15.211 -1.638 -64.268 1.000 83.780 271 GLU C C 1
ATOM 1458 O O . GLU C 1 27 ? 15.679 -2.094 -63.231 1.000 89.740 271 GLU C O 1
ATOM 1464 N N . ALA C 1 28 ? 14.270 -0.696 -64.287 1.000 78.670 272 ALA C N 1
ATOM 1465 C CA . ALA C 1 28 ? 14.043 0.110 -63.101 1.000 79.740 272 ALA C CA 1
ATOM 1466 C C . ALA C 1 28 ? 13.573 -0.778 -61.953 1.000 73.070 272 ALA C C 1
ATOM 1467 O O . ALA C 1 28 ? 14.055 -0.677 -60.830 1.000 74.430 272 ALA C O 1
ATOM 1469 N N . VAL C 1 29 ? 12.648 -1.687 -62.252 1.000 77.150 273 VAL C N 1
ATOM 1470 C CA . VAL C 1 29 ? 12.296 -2.725 -61.297 1.000 75.530 273 VAL C CA 1
ATOM 1471 C C . VAL C 1 29 ? 13.558 -3.257 -60.632 1.000 76.460 273 VAL C C 1
ATOM 1472 O O . VAL C 1 29 ? 13.670 -3.211 -59.411 1.000 82.590 273 VAL C O 1
ATOM 1476 N N . ALA C 1 30 ? 14.514 -3.729 -61.443 1.000 82.490 274 ALA C N 1
ATOM 1477 C CA . ALA C 1 30 ? 15.747 -4.295 -60.903 1.000 75.930 274 ALA C CA 1
ATOM 1478 C C . ALA C 1 30 ? 16.544 -3.262 -60.094 1.000 76.350 274 ALA C C 1
ATOM 1479 O O . ALA C 1 30 ? 17.010 -3.562 -58.996 1.000 78.910 274 ALA C O 1
ATOM 1481 N N . ALA C 1 31 ? 16.635 -2.022 -60.574 1.000 66.350 275 ALA C N 1
ATOM 1482 C CA . ALA C 1 31 ? 17.269 -0.990 -59.769 1.000 67.740 275 ALA C CA 1
ATOM 1483 C C . ALA C 1 31 ? 16.687 -0.980 -58.349 1.000 77.300 275 ALA C C 1
ATOM 1484 O O . ALA C 1 31 ? 17.426 -0.857 -57.368 1.000 82.420 275 ALA C O 1
ATOM 1486 N N . ASP C 1 32 ? 15.357 -1.107 -58.230 1.000 79.970 276 ASP C N 1
ATOM 1487 C CA . ASP C 1 32 ? 14.735 -1.050 -56.917 1.000 82.880 276 ASP C CA 1
ATOM 1488 C C . ASP C 1 32 ? 15.123 -2.272 -56.104 1.000 81.900 276 ASP C C 1
ATOM 1489 O O . ASP C 1 32 ? 15.542 -2.131 -54.960 1.000 77.180 276 ASP C O 1
ATOM 1494 N N . VAL C 1 33 ? 15.027 -3.454 -56.723 1.000 79.440 277 VAL C N 1
ATOM 1495 C CA . VAL C 1 33 ? 15.445 -4.670 -56.044 1.000 79.850 277 VAL C CA 1
ATOM 1496 C C . VAL C 1 33 ? 16.813 -4.440 -55.412 1.000 81.990 277 VAL C C 1
ATOM 1497 O O . VAL C 1 33 ? 17.041 -4.791 -54.265 1.000 92.760 277 VAL C O 1
ATOM 1501 N N . ARG C 1 34 ? 17.700 -3.763 -56.132 1.000 84.190 278 ARG C N 1
ATOM 1502 C CA . ARG C 1 34 ? 18.983 -3.430 -55.549 1.000 79.210 278 ARG C CA 1
ATOM 1503 C C . ARG C 1 34 ? 18.796 -2.498 -54.353 1.000 74.010 278 ARG C C 1
ATOM 1504 O O . ARG C 1 34 ? 19.074 -2.887 -53.218 1.000 87.270 278 ARG C O 1
ATOM 1512 N N . THR C 1 35 ? 18.306 -1.275 -54.578 1.000 65.890 279 THR C N 1
ATOM 1513 C CA . THR C 1 35 ? 18.167 -0.368 -53.442 1.000 67.610 279 THR C CA 1
ATOM 1514 C C . THR C 1 35 ? 17.466 -0.968 -52.217 1.000 74.880 279 THR C C 1
ATOM 1515 O O . THR C 1 35 ? 17.866 -0.660 -51.100 1.000 79.280 279 THR C O 1
ATOM 1519 N N . PHE C 1 36 ? 16.398 -1.772 -52.387 1.000 82.760 280 PHE C N 1
ATOM 1520 C CA . PHE C 1 36 ? 15.713 -2.236 -51.191 1.000 76.280 280 PHE C CA 1
ATOM 1521 C C . PHE C 1 36 ? 16.677 -3.043 -50.342 1.000 77.500 280 PHE C C 1
ATOM 1522 O O . PHE C 1 36 ? 16.732 -2.808 -49.133 1.000 78.630 280 PHE C O 1
ATOM 1530 N N . SER C 1 37 ? 17.431 -3.964 -50.972 1.000 78.250 281 SER C N 1
ATOM 1531 C CA . SER C 1 37 ? 18.262 -4.887 -50.200 1.000 78.360 281 SER C CA 1
ATOM 1532 C C . SER C 1 37 ? 19.351 -4.116 -49.460 1.000 79.000 281 SER C C 1
ATOM 1533 O O . SER C 1 37 ? 19.806 -4.545 -48.401 1.000 74.490 281 SER C O 1
ATOM 1536 N N . GLU C 1 38 ? 19.761 -2.983 -50.046 1.000 74.080 282 GLU C N 1
ATOM 1537 C CA . GLU C 1 38 ? 20.746 -2.117 -49.424 1.000 88.800 282 GLU C CA 1
ATOM 1538 C C . GLU C 1 38 ? 20.175 -1.468 -48.170 1.000 89.780 282 GLU C C 1
ATOM 1539 O O . GLU C 1 38 ? 20.781 -1.579 -47.113 1.000 107.290 282 GLU C O 1
ATOM 1545 N N . GLY C 1 39 ? 19.001 -0.832 -48.280 1.000 101.900 283 GLY C N 1
ATOM 1546 C CA . GLY C 1 39 ? 18.232 -0.435 -47.102 1.000 97.570 283 GLY C CA 1
ATOM 1547 C C . GLY C 1 39 ? 18.004 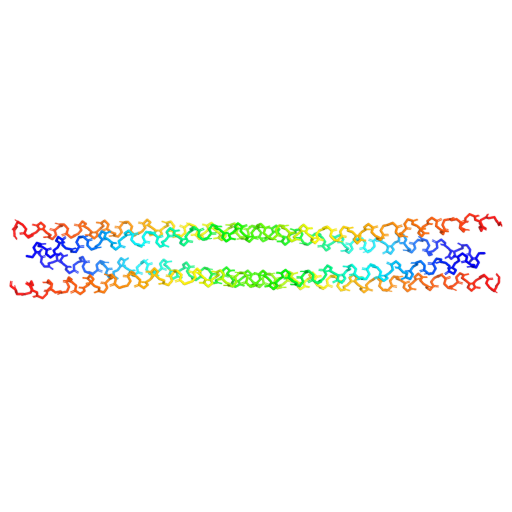-1.574 -46.091 1.000 89.780 283 GLY C C 1
ATOM 1548 O O . GLY C 1 39 ? 18.455 -1.485 -44.952 1.000 79.580 283 GLY C O 1
ATOM 1549 N N . TYR C 1 40 ? 17.288 -2.639 -46.492 1.000 79.370 284 TYR C N 1
AT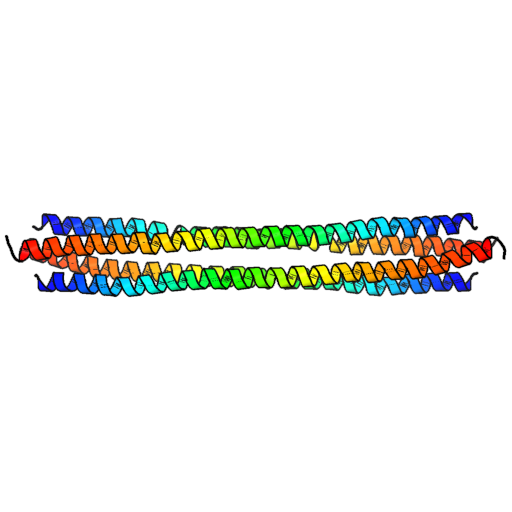OM 1550 C CA . TYR C 1 40 ? 16.987 -3.726 -45.577 1.000 83.660 284 TYR C CA 1
ATOM 1551 C C . TYR C 1 40 ? 18.242 -4.126 -44.828 1.000 90.670 284 TYR C C 1
ATOM 1552 O O . TYR C 1 40 ? 18.244 -4.098 -43.608 1.000 112.730 284 TYR C O 1
ATOM 1561 N N . ILE C 1 41 ? 19.287 -4.508 -45.570 1.000 97.310 285 ILE C N 1
ATOM 1562 C CA . ILE C 1 41 ? 20.524 -5.006 -44.984 1.000 95.250 285 ILE C CA 1
ATOM 1563 C C . ILE C 1 41 ? 21.113 -3.930 -44.067 1.000 90.930 285 ILE C C 1
ATOM 1564 O O . ILE C 1 41 ? 21.296 -4.149 -42.866 1.000 77.320 285 ILE C O 1
ATOM 1569 N N . LYS C 1 42 ? 21.325 -2.737 -44.625 1.000 74.610 286 LYS C N 1
ATOM 1570 C CA . LYS C 1 42 ? 21.896 -1.668 -43.830 1.000 90.130 286 LYS C CA 1
ATOM 1571 C C . LYS C 1 42 ? 21.151 -1.527 -42.505 1.000 95.210 286 LYS C C 1
ATOM 1572 O O . LYS C 1 42 ? 21.776 -1.487 -41.448 1.000 111.100 286 LYS C O 1
ATOM 1578 N N . ALA C 1 43 ? 19.821 -1.424 -42.547 1.000 98.870 287 ALA C N 1
ATOM 1579 C CA . ALA C 1 43 ? 19.158 -1.045 -41.310 1.000 94.100 287 ALA C CA 1
ATOM 1580 C C . ALA C 1 43 ? 18.964 -2.240 -40.366 1.000 89.020 287 ALA C C 1
ATOM 1581 O O . ALA C 1 43 ? 18.991 -2.067 -39.149 1.000 82.980 287 ALA C O 1
ATOM 1583 N N . ILE C 1 44 ? 18.879 -3.467 -40.892 1.000 74.600 288 ILE C N 1
ATOM 1584 C CA . ILE C 1 44 ? 19.021 -4.603 -39.991 1.000 85.240 288 ILE C CA 1
ATOM 1585 C C . ILE C 1 44 ? 20.259 -4.371 -39.139 1.000 101.440 288 ILE C C 1
ATOM 1586 O O . ILE C 1 44 ? 20.183 -4.442 -37.914 1.000 129.580 288 ILE C O 1
ATOM 1591 N N . GLU C 1 45 ? 21.391 -4.107 -39.816 1.000 103.740 289 GLU C N 1
ATOM 1592 C CA . GLU C 1 45 ? 22.703 -4.094 -39.186 1.000 84.900 289 GLU C CA 1
ATOM 1593 C C . GLU C 1 45 ? 22.758 -3.020 -38.110 1.000 81.270 289 GLU C C 1
ATOM 1594 O O . GLU C 1 45 ? 23.244 -3.281 -37.011 1.000 79.520 289 GLU C O 1
ATOM 1600 N N . GLU C 1 46 ? 22.269 -1.819 -38.446 1.000 71.010 290 GLU C N 1
ATOM 1601 C CA . GLU C 1 46 ? 22.090 -0.761 -37.465 1.000 82.480 290 GLU C CA 1
ATOM 1602 C C . GLU C 1 46 ? 21.381 -1.309 -36.225 1.000 82.210 290 GLU C C 1
ATOM 1603 O O . GLU C 1 46 ? 21.757 -0.990 -35.103 1.000 91.010 290 GLU C O 1
ATOM 1609 N N . HIS C 1 47 ? 20.381 -2.172 -36.427 1.000 81.580 291 HIS C N 1
ATOM 1610 C CA . HIS C 1 47 ? 19.505 -2.545 -35.332 1.000 79.260 291 HIS C CA 1
ATOM 1611 C C . HIS C 1 47 ? 20.235 -3.500 -34.404 1.000 75.790 291 HIS C C 1
ATOM 1612 O O . HIS C 1 47 ? 20.369 -3.211 -33.214 1.000 76.430 291 HIS C O 1
ATOM 1619 N N . ARG C 1 48 ? 20.738 -4.597 -34.984 1.000 70.120 292 ARG C N 1
ATOM 1620 C CA . ARG C 1 48 ? 21.583 -5.575 -34.313 1.000 74.870 292 ARG C CA 1
ATOM 1621 C C . ARG C 1 48 ? 22.641 -4.852 -33.472 1.000 87.850 292 ARG C C 1
ATOM 1622 O O . ARG C 1 48 ? 22.901 -5.164 -32.297 1.000 75.460 292 ARG C O 1
ATOM 1630 N N . ASP C 1 49 ? 23.234 -3.831 -34.087 1.000 75.500 293 ASP C N 1
ATOM 1631 C CA . ASP C 1 49 ? 24.224 -3.082 -33.354 1.000 68.050 293 ASP C CA 1
ATOM 1632 C C . ASP C 1 49 ? 23.537 -2.399 -32.175 1.000 72.410 293 ASP C C 1
ATOM 1633 O O . ASP C 1 49 ? 23.885 -2.657 -31.026 1.000 86.210 293 ASP C O 1
ATOM 1638 N N . LYS C 1 50 ? 22.515 -1.587 -32.446 1.000 78.430 294 LYS C N 1
ATOM 1639 C CA . LYS C 1 50 ? 21.835 -0.906 -31.356 1.000 72.430 294 LYS C CA 1
ATOM 1640 C C . LYS C 1 50 ? 21.494 -1.894 -30.244 1.000 77.870 294 LYS C C 1
ATOM 1641 O O . LYS C 1 50 ? 21.812 -1.608 -29.099 1.000 81.860 294 LYS C O 1
ATOM 1647 N N . LEU C 1 51 ? 20.899 -3.062 -30.558 1.000 76.510 295 LEU C N 1
ATOM 1648 C CA . LEU C 1 51 ? 20.462 -3.954 -29.482 1.000 66.750 295 LEU C CA 1
ATOM 1649 C C . LEU C 1 51 ? 21.667 -4.565 -28.808 1.000 65.330 295 LEU C C 1
ATOM 1650 O O . LEU C 1 51 ? 21.667 -4.702 -27.569 1.000 64.850 295 LEU C O 1
ATOM 1655 N N . LEU C 1 52 ? 22.635 -5.000 -29.640 1.000 62.920 296 LEU C N 1
ATOM 1656 C CA . LEU C 1 52 ? 23.837 -5.605 -29.065 1.000 62.050 296 LEU C CA 1
ATOM 1657 C C . LEU C 1 52 ? 24.499 -4.657 -28.063 1.000 68.680 296 LEU C C 1
ATOM 1658 O O . LEU C 1 52 ? 24.900 -5.118 -26.994 1.000 68.850 296 LEU C O 1
ATOM 1663 N N . GLN C 1 53 ? 24.552 -3.343 -28.381 1.000 64.450 297 GLN C N 1
ATOM 1664 C CA . GLN C 1 53 ? 25.113 -2.355 -27.469 1.000 71.280 297 GLN C CA 1
ATOM 1665 C C . GLN C 1 53 ? 24.361 -2.369 -26.135 1.000 80.670 297 GLN C C 1
ATOM 1666 O O . GLN C 1 53 ? 24.969 -2.486 -25.073 1.000 92.120 297 GLN C O 1
ATOM 1672 N N . GLN C 1 54 ?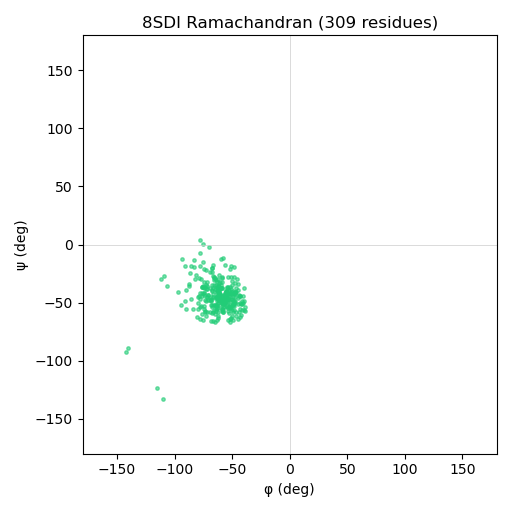 23.032 -2.277 -26.185 1.000 77.020 298 GLN C N 1
ATOM 1673 C CA . GLN C 1 54 ? 22.244 -2.138 -24.975 1.000 72.700 298 GLN C CA 1
ATOM 1674 C C . GLN C 1 54 ? 22.323 -3.394 -24.120 1.000 73.040 298 GLN C C 1
ATOM 1675 O O . GLN C 1 54 ? 22.323 -3.324 -22.887 1.000 69.260 298 GLN C O 1
ATOM 1681 N N . LEU C 1 55 ? 22.341 -4.551 -24.781 1.000 67.710 299 LEU C N 1
ATOM 1682 C CA . LEU C 1 55 ? 22.451 -5.767 -24.003 1.000 71.360 299 LEU C CA 1
ATOM 1683 C C . LEU C 1 55 ? 23.763 -5.707 -23.251 1.000 73.680 299 LEU C C 1
ATOM 1684 O O . LEU C 1 55 ? 23.860 -6.130 -22.108 1.000 94.020 299 LEU C O 1
ATOM 1689 N N . ASP C 1 56 ? 24.780 -5.195 -23.939 1.000 85.410 300 ASP C N 1
ATOM 1690 C CA . ASP C 1 56 ? 26.107 -5.067 -23.373 1.000 75.370 300 ASP C CA 1
ATOM 1691 C C . ASP C 1 56 ? 26.023 -4.189 -22.123 1.000 75.400 300 ASP C C 1
ATOM 1692 O O . ASP C 1 56 ? 26.496 -4.588 -21.060 1.000 76.760 300 ASP C O 1
ATOM 1697 N N . ASP C 1 57 ? 25.346 -3.034 -22.223 1.000 67.660 301 ASP C N 1
ATOM 1698 C CA . ASP C 1 57 ? 25.267 -2.118 -21.088 1.000 71.960 301 ASP C CA 1
ATOM 1699 C C . ASP C 1 57 ? 24.541 -2.747 -19.901 1.000 75.580 301 ASP C C 1
ATOM 1700 O O . ASP C 1 57 ? 24.907 -2.491 -18.755 1.000 80.870 301 ASP C O 1
ATOM 1705 N N . ILE C 1 58 ? 23.505 -3.552 -20.176 1.000 76.440 302 ILE C N 1
ATOM 1706 C CA . ILE C 1 58 ? 22.867 -4.327 -19.124 1.000 76.820 302 ILE C CA 1
ATOM 1707 C C . ILE C 1 58 ? 23.937 -5.142 -18.393 1.000 76.550 302 ILE C C 1
ATOM 1708 O O . ILE C 1 58 ? 24.043 -5.097 -17.166 1.000 70.370 302 ILE C O 1
ATOM 1713 N N . ARG C 1 59 ? 24.813 -5.783 -19.168 1.000 70.880 303 ARG C N 1
ATOM 1714 C CA . ARG C 1 59 ? 25.931 -6.508 -18.584 1.000 82.270 303 ARG C CA 1
ATOM 1715 C C . ARG C 1 59 ? 26.808 -5.571 -17.748 1.000 81.860 303 ARG C C 1
ATOM 1716 O O . ARG C 1 59 ? 27.109 -5.835 -16.583 1.000 79.510 303 ARG C O 1
ATOM 1724 N N . ILE C 1 60 ? 27.206 -4.441 -18.318 1.000 70.490 304 ILE C N 1
ATOM 1725 C CA . ILE C 1 60 ? 28.176 -3.677 -17.564 1.000 69.920 304 ILE C CA 1
ATOM 1726 C C . ILE C 1 60 ? 27.532 -3.233 -16.260 1.000 84.290 304 ILE C C 1
ATOM 1727 O O . ILE C 1 60 ? 28.118 -3.421 -15.193 1.000 97.570 304 ILE C O 1
ATOM 1732 N N . GLN C 1 61 ? 26.315 -2.673 -16.366 1.000 89.310 305 GLN C N 1
ATOM 1733 C CA . GLN C 1 61 ? 25.605 -2.113 -15.228 1.000 77.810 305 GLN C CA 1
ATOM 1734 C C . GLN C 1 61 ? 25.462 -3.166 -14.135 1.000 82.260 305 GLN C C 1
ATOM 1735 O O . GLN C 1 61 ? 25.658 -2.885 -12.961 1.000 93.210 305 GLN C O 1
ATOM 1741 N N . ARG C 1 62 ? 25.158 -4.400 -14.529 1.000 83.870 306 ARG C N 1
ATOM 1742 C CA . ARG C 1 62 ? 25.081 -5.459 -13.545 1.000 79.780 306 ARG C CA 1
ATOM 1743 C C . ARG C 1 62 ? 26.487 -5.831 -13.074 1.000 72.880 306 ARG C C 1
ATOM 1744 O O . ARG C 1 62 ? 26.742 -5.890 -11.875 1.000 83.380 306 ARG C O 1
ATOM 1752 N N . GLU C 1 63 ? 27.426 -6.044 -13.997 1.000 73.490 307 GLU C N 1
ATOM 1753 C CA . GLU C 1 63 ? 28.750 -6.464 -13.553 1.000 87.010 307 GLU C CA 1
ATOM 1754 C C . GLU C 1 63 ? 29.286 -5.534 -12.466 1.000 79.640 307 GLU C C 1
ATOM 1755 O O . GLU C 1 63 ? 29.738 -5.996 -11.432 1.000 90.330 307 GLU C O 1
ATOM 1761 N N . THR C 1 64 ? 29.191 -4.225 -12.659 1.000 79.340 308 THR C N 1
ATOM 1762 C CA . THR C 1 64 ? 29.850 -3.347 -11.711 1.000 90.280 308 THR C CA 1
ATOM 1763 C C . THR C 1 64 ? 29.103 -3.336 -10.380 1.000 88.450 308 THR C C 1
ATOM 1764 O O . THR C 1 64 ? 29.718 -3.254 -9.317 1.000 87.550 308 THR C O 1
ATOM 1768 N N . ALA C 1 65 ? 27.774 -3.440 -10.436 1.000 91.000 309 ALA C N 1
ATOM 1769 C CA . ALA C 1 65 ? 26.985 -3.481 -9.214 1.000 85.330 309 ALA C CA 1
ATOM 1770 C C . ALA C 1 65 ? 27.389 -4.711 -8.401 1.000 77.880 309 ALA C C 1
ATOM 1771 O O . ALA C 1 65 ? 27.380 -4.712 -7.168 1.000 72.460 309 ALA C O 1
ATOM 1773 N N . LEU C 1 66 ? 27.757 -5.766 -9.122 1.000 71.170 310 LEU C N 1
ATOM 1774 C CA . LEU C 1 66 ? 28.175 -6.975 -8.455 1.000 80.700 310 LEU C CA 1
ATOM 1775 C C . LEU C 1 66 ? 29.497 -6.680 -7.763 1.000 86.900 310 LEU C C 1
ATOM 1776 O O . LEU C 1 66 ? 29.663 -7.012 -6.596 1.000 89.560 310 LEU C O 1
ATOM 1781 N N . GLN C 1 67 ? 30.425 -6.069 -8.514 1.000 91.230 311 GLN C N 1
ATOM 1782 C CA . GLN C 1 67 ? 31.747 -5.737 -8.011 1.000 98.890 311 GLN C CA 1
ATOM 1783 C C . GLN C 1 67 ? 31.594 -4.916 -6.733 1.000 91.800 311 GLN C C 1
ATOM 1784 O O . GLN C 1 67 ? 32.221 -5.211 -5.717 1.000 82.970 311 GLN C O 1
ATOM 1790 N N . LEU C 1 68 ? 30.749 -3.883 -6.811 1.000 83.540 312 LEU C N 1
ATOM 1791 C CA . LEU C 1 68 ? 30.540 -2.973 -5.703 1.000 82.780 312 LEU C CA 1
ATOM 1792 C C . LEU C 1 68 ? 29.957 -3.695 -4.497 1.000 91.330 312 LEU C C 1
ATOM 1793 O O . LEU C 1 68 ? 30.402 -3.477 -3.370 1.000 91.740 312 LEU C O 1
ATOM 1798 N N . GLN C 1 69 ? 28.947 -4.534 -4.745 1.000 110.020 313 GLN C N 1
ATOM 1799 C CA . GLN C 1 69 ? 28.340 -5.285 -3.664 1.000 94.760 313 GLN C CA 1
ATOM 1800 C C . GLN C 1 69 ? 29.342 -6.308 -3.148 1.000 81.250 313 GLN C C 1
ATOM 1801 O O . GLN C 1 69 ? 29.582 -6.377 -1.948 1.000 81.590 313 GLN C O 1
ATOM 1807 N N . LYS C 1 70 ? 29.979 -7.050 -4.055 1.000 74.060 314 LYS C N 1
ATOM 1808 C CA . LYS C 1 70 ? 30.959 -8.027 -3.592 1.000 95.300 314 LYS C CA 1
ATOM 1809 C C . LYS C 1 70 ? 31.931 -7.366 -2.610 1.000 93.270 314 LYS C C 1
ATOM 1810 O O . LYS C 1 70 ? 32.111 -7.844 -1.490 1.000 99.250 314 LYS C O 1
ATOM 1816 N N . ALA C 1 71 ? 32.511 -6.236 -3.026 1.000 90.280 315 ALA C N 1
ATOM 1817 C CA . ALA C 1 71 ? 33.500 -5.519 -2.236 1.000 99.140 315 ALA C CA 1
ATOM 1818 C C . ALA C 1 71 ? 32.966 -5.180 -0.843 1.000 106.640 315 ALA C C 1
ATOM 1819 O O . ALA C 1 71 ? 33.704 -5.249 0.147 1.000 106.030 315 ALA C O 1
ATOM 1821 N N . GLN C 1 72 ? 31.686 -4.789 -0.793 1.000 97.060 316 GLN C N 1
ATOM 1822 C CA . GLN C 1 72 ? 31.047 -4.347 0.435 1.000 92.300 316 GLN C CA 1
ATOM 1823 C C . GLN C 1 72 ? 30.901 -5.507 1.408 1.000 95.880 316 GLN C C 1
ATOM 1824 O O . GLN C 1 72 ? 31.061 -5.305 2.605 1.000 103.280 316 GLN C O 1
ATOM 1830 N N . LEU C 1 73 ? 30.572 -6.696 0.887 1.000 95.500 317 LEU C N 1
ATOM 1831 C CA . LEU C 1 73 ? 30.283 -7.828 1.748 1.000 93.160 317 LEU C CA 1
ATOM 1832 C C . LEU C 1 73 ? 31.565 -8.604 1.990 1.000 100.810 317 LEU C C 1
ATOM 1833 O O . LEU C 1 73 ? 31.637 -9.370 2.947 1.000 112.390 317 LEU C O 1
ATOM 1838 N N . GLU C 1 74 ? 32.565 -8.393 1.125 1.000 101.290 318 GLU C N 1
ATOM 1839 C CA . GLU C 1 74 ? 33.887 -8.940 1.389 1.000 114.330 318 GLU C CA 1
ATOM 1840 C C . GLU C 1 74 ? 34.435 -8.310 2.669 1.000 114.170 318 GLU C C 1
ATOM 1841 O O . GLU C 1 74 ? 35.042 -9.003 3.481 1.000 132.060 318 GLU C O 1
ATOM 1847 N N . GLN C 1 75 ? 34.161 -7.013 2.861 1.000 96.180 319 GLN C N 1
ATOM 1848 C CA . GLN C 1 75 ? 34.675 -6.256 3.990 1.000 104.630 319 GLN C CA 1
ATOM 1849 C C . GLN C 1 75 ? 34.097 -6.775 5.309 1.000 117.630 319 GLN C C 1
ATOM 1850 O O . GLN C 1 75 ? 34.858 -7.053 6.233 1.000 145.030 319 GLN C O 1
ATOM 1856 N N . LEU C 1 76 ? 32.762 -6.888 5.404 1.000 120.060 320 LEU C N 1
ATOM 1857 C CA . LEU C 1 76 ? 32.101 -7.427 6.588 1.000 108.320 320 LEU C CA 1
ATOM 1858 C C . LEU C 1 76 ? 32.714 -8.780 6.915 1.000 122.240 320 LEU C C 1
ATOM 1859 O O . LEU C 1 76 ? 32.924 -9.094 8.080 1.000 143.360 320 LEU C O 1
ATOM 1864 N N . LEU C 1 77 ? 32.985 -9.568 5.867 1.000 119.190 321 LEU C N 1
ATOM 1865 C CA . LEU C 1 77 ? 33.544 -10.896 6.030 1.000 132.880 321 LEU C CA 1
ATOM 1866 C C . LEU C 1 77 ? 34.834 -10.825 6.848 1.000 144.120 321 LEU C C 1
ATOM 1867 O O . LEU C 1 77 ? 35.062 -11.662 7.716 1.000 162.080 321 LEU C O 1
ATOM 1872 N N . ALA C 1 78 ? 35.662 -9.809 6.589 1.000 146.070 322 ALA C N 1
ATOM 1873 C CA . ALA C 1 78 ? 36.894 -9.628 7.341 1.000 149.150 322 ALA C CA 1
ATOM 1874 C C . ALA C 1 78 ? 36.591 -9.120 8.753 1.000 141.760 322 ALA C C 1
ATOM 1875 O O . ALA C 1 78 ? 37.104 -9.664 9.726 1.000 157.640 322 ALA C O 1
ATOM 1877 N N . ASP C 1 79 ? 35.734 -8.095 8.857 1.000 124.480 323 ASP C N 1
ATOM 1878 C CA . ASP C 1 79 ? 35.493 -7.394 10.111 1.000 119.950 323 ASP C CA 1
ATOM 1879 C C . ASP C 1 79 ? 34.571 -8.215 11.012 1.000 128.100 323 ASP C C 1
ATOM 1880 O O . ASP C 1 79 ? 34.165 -7.752 12.077 1.000 137.380 323 ASP C O 1
ATOM 1885 N N . MET C 1 80 ? 34.225 -9.424 10.559 1.000 132.860 324 MET C N 1
ATOM 1886 C CA . MET C 1 80 ? 33.480 -10.385 11.354 1.000 135.940 324 MET C CA 1
ATOM 1887 C C . MET C 1 80 ? 34.386 -11.564 11.674 1.000 135.880 324 MET C C 1
ATOM 1888 O O . MET C 1 80 ? 34.225 -12.195 12.714 1.000 150.920 324 MET C O 1
ATOM 1893 N N . ARG C 1 81 ? 35.332 -11.839 10.766 1.000 144.530 325 ARG C N 1
ATOM 1894 C CA . ARG C 1 81 ? 36.333 -12.874 10.969 1.000 148.800 325 ARG C CA 1
ATOM 1895 C C . ARG C 1 81 ? 37.317 -12.451 12.062 1.000 156.890 325 ARG C C 1
ATOM 1896 O O . ARG C 1 81 ? 38.231 -13.203 12.398 1.000 161.990 325 ARG C O 1
ATOM 1904 N N . THR C 1 82 ? 37.131 -11.231 12.587 1.000 161.000 326 THR C N 1
ATOM 1905 C CA . THR C 1 82 ? 37.710 -10.777 13.843 1.000 157.100 326 THR C CA 1
ATOM 1906 C C . THR C 1 82 ? 36.680 -9.911 14.570 1.000 156.030 326 THR C C 1
ATOM 1907 O O . THR C 1 82 ? 35.839 -10.421 15.306 1.000 151.950 326 THR C O 1
ATOM 1911 N N . GLY C 1 83 ? 36.735 -8.595 14.340 1.000 154.770 327 GLY C N 1
ATOM 1912 C CA . GLY C 1 83 ? 35.842 -7.668 15.014 1.000 146.630 327 GLY C CA 1
ATOM 1913 C C . GLY C 1 83 ? 36.355 -6.245 14.914 1.000 136.790 327 GLY C C 1
ATOM 1914 O O . GLY C 1 83 ? 35.606 -5.361 15.360 1.000 138.320 327 GLY C O 1
ATOM 1915 N N . GLY D 1 4 ? 25.454 -16.826 11.237 1.000 96.290 248 GLY D N 1
ATOM 1916 C CA . GLY D 1 4 ? 26.299 -15.641 11.587 1.000 115.380 248 GLY D CA 1
ATOM 1917 C C . GLY D 1 4 ? 27.208 -15.221 10.429 1.000 124.240 248 GLY D C 1
ATOM 1918 O O . GLY D 1 4 ? 26.831 -14.412 9.581 1.000 119.890 248 GLY D O 1
ATOM 1919 N N . VAL D 1 5 ? 28.426 -15.772 10.416 1.000 127.550 249 VAL D N 1
ATOM 1920 C CA . VAL D 1 5 ? 29.356 -15.591 9.311 1.000 124.660 249 VAL D CA 1
ATOM 1921 C C . VAL D 1 5 ? 29.062 -16.664 8.264 1.000 135.360 249 VAL D C 1
ATOM 1922 O O . VAL D 1 5 ? 29.358 -16.486 7.084 1.000 128.320 249 VAL D O 1
ATOM 1926 N N . GLU D 1 6 ? 28.470 -17.769 8.735 1.000 145.850 250 GLU D N 1
ATOM 1927 C CA . GLU D 1 6 ? 27.870 -18.818 7.929 1.000 138.990 250 GLU D CA 1
ATOM 1928 C C . GLU D 1 6 ? 27.044 -18.196 6.811 1.000 130.970 250 GLU D C 1
ATOM 1929 O O . GLU D 1 6 ? 27.300 -18.461 5.641 1.000 139.080 250 GLU D O 1
ATOM 1935 N N . ALA D 1 7 ? 26.064 -17.372 7.202 1.000 141.240 251 ALA D N 1
ATOM 1936 C CA . ALA D 1 7 ? 25.021 -16.857 6.325 1.000 147.060 251 ALA D CA 1
ATOM 1937 C C . ALA D 1 7 ? 25.514 -15.714 5.432 1.000 143.050 251 ALA D C 1
ATOM 1938 O O . ALA D 1 7 ? 24.772 -15.274 4.558 1.000 143.330 251 ALA D O 1
ATOM 1940 N N . LEU D 1 8 ? 26.749 -15.236 5.647 1.000 141.080 252 LEU D N 1
ATOM 1941 C CA . LEU D 1 8 ? 27.304 -14.154 4.842 1.000 127.350 252 LEU D CA 1
ATOM 1942 C C . LEU D 1 8 ? 27.978 -14.717 3.594 1.000 128.760 252 LEU D C 1
ATOM 1943 O O . LEU D 1 8 ? 27.923 -14.107 2.531 1.000 134.790 252 LEU D O 1
ATOM 1948 N N . GLU D 1 9 ? 28.611 -15.882 3.739 1.000 128.280 253 GLU D N 1
ATOM 1949 C CA . GLU D 1 9 ? 29.272 -16.548 2.630 1.000 129.990 253 GLU D CA 1
ATOM 1950 C C . GLU D 1 9 ? 28.258 -17.259 1.727 1.000 133.960 253 GLU D C 1
ATOM 1951 O O . GLU D 1 9 ? 28.594 -17.595 0.592 1.000 125.660 253 GLU D O 1
ATOM 1957 N N . ASP D 1 10 ? 27.036 -17.505 2.233 1.000 139.820 254 ASP D N 1
ATOM 1958 C CA . ASP D 1 10 ? 25.956 -18.107 1.457 1.000 147.030 254 ASP D CA 1
ATOM 1959 C C . ASP D 1 10 ? 25.432 -17.088 0.456 1.000 145.620 254 ASP D C 1
ATOM 1960 O O . ASP D 1 10 ? 25.426 -17.319 -0.755 1.000 160.720 254 ASP D O 1
ATOM 1965 N N . ALA D 1 11 ? 24.928 -15.990 1.026 1.000 120.770 255 ALA D N 1
ATOM 1966 C CA . ALA D 1 11 ? 24.553 -14.792 0.308 1.000 102.830 255 ALA D CA 1
ATOM 1967 C C . ALA D 1 11 ? 25.675 -14.391 -0.653 1.000 104.820 255 ALA D C 1
ATOM 1968 O O . ALA D 1 11 ? 25.397 -13.875 -1.731 1.000 101.930 255 ALA D O 1
ATOM 1970 N N . LEU D 1 12 ? 26.939 -14.648 -0.282 1.000 91.290 256 LEU D N 1
ATOM 1971 C CA . LEU D 1 12 ? 28.027 -14.313 -1.186 1.000 101.240 256 LEU D CA 1
ATOM 1972 C C . LEU D 1 12 ? 28.188 -15.356 -2.290 1.000 104.090 256 LEU D C 1
ATOM 1973 O O . LEU D 1 12 ? 28.616 -15.020 -3.390 1.000 119.270 256 LEU D O 1
ATOM 1978 N N . ALA D 1 13 ? 27.835 -16.613 -2.019 1.000 108.660 257 ALA D N 1
ATOM 1979 C CA . ALA D 1 13 ? 27.884 -17.596 -3.092 1.000 119.720 257 ALA D CA 1
ATOM 1980 C C . ALA D 1 13 ? 26.609 -17.538 -3.935 1.000 119.130 257 ALA D C 1
ATOM 1981 O O . ALA D 1 13 ? 26.607 -18.018 -5.066 1.000 123.310 257 ALA D O 1
ATOM 1983 N N . GLN D 1 14 ? 25.542 -16.948 -3.377 1.000 118.850 258 GLN D N 1
ATOM 1984 C CA . GLN D 1 14 ? 24.282 -16.722 -4.073 1.000 126.760 258 GLN D CA 1
ATOM 1985 C C . GLN D 1 14 ? 24.476 -15.709 -5.199 1.000 133.000 258 GLN D C 1
ATOM 1986 O O . GLN D 1 14 ? 24.330 -16.028 -6.378 1.000 131.830 258 GLN D O 1
ATOM 1992 N N . ILE D 1 15 ? 24.784 -14.473 -4.804 1.000 129.900 259 ILE D N 1
ATOM 1993 C CA . ILE D 1 15 ? 25.047 -13.375 -5.716 1.000 131.540 259 ILE D CA 1
ATOM 1994 C C . ILE D 1 15 ? 26.017 -13.818 -6.808 1.000 130.630 259 ILE D C 1
ATOM 1995 O O . ILE D 1 15 ? 25.782 -13.507 -7.975 1.000 152.890 259 ILE D O 1
ATOM 2000 N N . LYS D 1 16 ? 27.093 -14.523 -6.417 1.000 114.270 260 LYS D N 1
ATOM 2001 C CA . LYS D 1 16 ? 28.113 -14.995 -7.344 1.000 108.540 260 LYS D CA 1
ATOM 2002 C C . LYS D 1 16 ? 27.556 -16.046 -8.302 1.000 122.840 260 LYS D C 1
ATOM 2003 O O . LYS D 1 16 ? 28.175 -16.310 -9.327 1.000 123.450 260 LYS D O 1
ATOM 2009 N N . SER D 1 17 ? 26.406 -16.647 -7.964 1.000 144.300 261 SER D N 1
ATOM 2010 C CA . SER D 1 17 ? 25.820 -17.703 -8.776 1.000 132.200 261 SER D CA 1
ATOM 2011 C C . SER D 1 17 ? 24.599 -17.164 -9.502 1.000 126.400 261 SER D C 1
ATOM 2012 O O . SER D 1 17 ? 24.319 -17.564 -10.628 1.000 133.820 261 SER D O 1
ATOM 2015 N N . VAL D 1 18 ? 23.872 -16.281 -8.817 1.000 113.280 262 VAL D N 1
ATOM 2016 C CA . VAL D 1 18 ? 22.647 -15.746 -9.370 1.000 120.090 262 VAL D CA 1
ATOM 2017 C C . VAL D 1 18 ? 23.017 -14.838 -10.533 1.000 119.620 262 VAL D C 1
ATOM 2018 O O . VAL D 1 18 ? 22.214 -14.625 -11.436 1.000 129.270 262 VAL D O 1
ATOM 2022 N N . ASN D 1 19 ? 24.254 -14.336 -10.497 1.000 113.400 263 ASN D N 1
ATOM 2023 C CA . ASN D 1 19 ? 24.806 -13.532 -11.574 1.000 124.800 263 ASN D CA 1
ATOM 2024 C C . ASN D 1 19 ? 25.149 -14.427 -12.768 1.000 116.450 263 ASN D C 1
ATOM 2025 O O . ASN D 1 19 ? 24.895 -14.064 -13.913 1.000 110.020 263 ASN D O 1
ATOM 2030 N N . ASN D 1 20 ? 25.735 -15.599 -12.495 1.000 117.100 264 ASN D N 1
ATOM 2031 C CA . ASN D 1 20 ? 26.044 -16.575 -13.526 1.000 108.150 264 ASN D CA 1
ATOM 2032 C C . ASN D 1 20 ? 24.815 -16.810 -14.399 1.000 107.890 264 ASN D C 1
ATOM 2033 O O . ASN D 1 20 ? 24.911 -16.885 -15.617 1.000 110.770 264 ASN D O 1
ATOM 2038 N N . ALA D 1 21 ? 23.664 -16.968 -13.745 1.000 106.620 265 ALA D N 1
ATOM 2039 C CA . ALA D 1 21 ? 22.427 -17.320 -14.411 1.000 95.850 265 ALA D CA 1
ATOM 2040 C C . ALA D 1 21 ? 21.929 -16.126 -15.221 1.000 105.310 265 ALA D C 1
ATOM 2041 O O . ALA D 1 21 ? 21.386 -16.297 -16.309 1.000 120.790 265 ALA D O 1
ATOM 2043 N N . LEU D 1 22 ? 22.137 -14.913 -14.702 1.000 93.520 266 LEU D N 1
ATOM 2044 C CA . LEU D 1 22 ? 21.611 -13.744 -15.382 1.000 89.930 266 LEU D CA 1
ATOM 2045 C C . LEU D 1 22 ? 22.457 -13.423 -16.607 1.000 87.640 266 LEU D C 1
ATOM 2046 O O . LEU D 1 22 ? 21.937 -12.976 -17.622 1.000 91.480 266 LEU D O 1
ATOM 2051 N N . GLN D 1 23 ? 23.769 -13.653 -16.492 1.000 96.230 267 GLN D N 1
ATOM 2052 C CA . GLN D 1 23 ? 24.684 -13.489 -17.611 1.000 99.420 267 GLN D CA 1
ATOM 2053 C C . GLN D 1 23 ? 24.318 -14.492 -18.709 1.000 103.860 267 GLN D C 1
ATOM 2054 O O . GLN D 1 23 ? 24.077 -14.113 -19.852 1.000 99.100 267 GLN D O 1
ATOM 2060 N N . GLU D 1 24 ? 24.260 -15.776 -18.349 1.000 91.840 268 GLU D N 1
ATOM 2061 C CA . GLU D 1 24 ? 23.810 -16.769 -19.297 1.000 93.440 268 GLU D CA 1
ATOM 2062 C C . GLU D 1 24 ? 22.582 -16.239 -20.040 1.000 95.650 268 GLU D C 1
ATOM 2063 O O . GLU D 1 24 ? 22.581 -16.177 -21.274 1.000 91.880 268 GLU D O 1
ATOM 2069 N N . ARG D 1 25 ? 21.585 -15.751 -19.295 1.000 85.760 269 ARG D N 1
ATOM 2070 C CA . ARG D 1 25 ? 20.367 -15.299 -19.952 1.000 86.920 269 ARG D CA 1
ATOM 2071 C C . ARG D 1 25 ? 20.663 -14.194 -20.963 1.000 88.640 269 ARG D C 1
ATOM 2072 O O . ARG D 1 25 ? 20.340 -14.353 -22.147 1.000 88.700 269 ARG D O 1
ATOM 2080 N N . VAL D 1 26 ? 21.316 -13.114 -20.503 1.000 81.220 270 VAL D N 1
ATOM 2081 C CA . VAL D 1 26 ? 21.621 -12.006 -21.392 1.000 77.040 270 VAL D CA 1
ATOM 2082 C C . VAL D 1 26 ? 22.483 -12.492 -22.555 1.000 81.590 270 VAL D C 1
ATOM 2083 O O . VAL D 1 26 ? 22.263 -12.060 -23.683 1.000 86.680 270 VAL D O 1
ATOM 2087 N N . GLU D 1 27 ? 23.416 -13.422 -22.293 1.000 93.550 271 GLU D N 1
ATOM 2088 C CA . GLU D 1 27 ? 24.273 -13.968 -23.341 1.000 93.830 271 GLU D CA 1
ATOM 2089 C C . GLU D 1 27 ? 23.417 -14.612 -24.430 1.000 95.440 271 GLU D C 1
ATOM 2090 O O . GLU D 1 27 ? 23.517 -14.222 -25.596 1.000 80.020 271 GLU D O 1
ATOM 2096 N N . ALA D 1 28 ? 22.579 -15.586 -24.028 1.000 97.810 272 ALA D N 1
ATOM 2097 C CA . ALA D 1 28 ? 21.614 -16.213 -24.921 1.000 88.770 272 ALA D CA 1
ATOM 2098 C C . ALA D 1 28 ? 20.926 -15.151 -25.776 1.000 86.350 272 ALA D C 1
ATOM 2099 O O . ALA D 1 28 ? 20.983 -15.230 -26.993 1.000 83.550 272 ALA D O 1
ATOM 2101 N N . VAL D 1 29 ? 20.307 -14.142 -25.149 1.000 70.230 273 VAL D N 1
ATOM 2102 C CA . VAL D 1 29 ? 19.571 -13.172 -25.937 1.000 68.230 273 VAL D CA 1
ATOM 2103 C C . VAL D 1 29 ? 20.448 -12.681 -27.085 1.000 76.550 273 VAL D C 1
ATOM 2104 O O . VAL D 1 29 ? 20.064 -12.771 -28.247 1.000 86.420 273 VAL D O 1
ATOM 2108 N N . ALA D 1 30 ? 21.614 -12.127 -26.744 1.000 78.610 274 ALA D N 1
ATOM 2109 C CA . ALA D 1 30 ? 22.503 -11.550 -27.736 1.000 76.060 274 ALA D CA 1
ATOM 2110 C C . ALA D 1 30 ? 22.959 -12.606 -28.754 1.000 77.500 274 ALA D C 1
ATOM 2111 O O . ALA D 1 30 ? 23.052 -12.338 -29.950 1.000 72.090 274 ALA D O 1
ATOM 2113 N N . ALA D 1 31 ? 23.196 -13.836 -28.299 1.000 76.550 275 ALA D N 1
ATOM 2114 C CA . ALA D 1 31 ? 23.407 -14.909 -29.259 1.000 83.160 275 ALA D CA 1
ATOM 2115 C C . ALA D 1 31 ? 22.304 -14.895 -30.318 1.000 87.850 275 ALA D C 1
ATOM 2116 O O . ALA D 1 31 ? 22.591 -14.971 -31.510 1.000 103.140 275 ALA D O 1
ATOM 2118 N N . ASP D 1 32 ? 21.042 -14.810 -29.881 1.000 81.850 276 ASP D N 1
ATOM 2119 C CA . ASP D 1 32 ? 19.931 -14.964 -30.806 1.000 89.120 276 ASP D CA 1
ATOM 2120 C C . ASP D 1 32 ? 19.883 -13.768 -31.752 1.000 90.500 276 ASP D C 1
ATOM 2121 O O . ASP D 1 32 ? 19.833 -13.931 -32.970 1.000 96.380 276 ASP D O 1
ATOM 2126 N N . VAL D 1 33 ? 19.971 -12.568 -31.192 1.000 77.950 277 VAL D N 1
ATOM 2127 C CA . VAL D 1 33 ? 20.051 -11.389 -32.029 1.000 70.590 277 VAL D CA 1
ATOM 2128 C C . VAL D 1 33 ? 21.043 -11.636 -33.163 1.000 85.910 277 VAL D C 1
ATOM 2129 O O . VAL D 1 33 ? 20.767 -11.241 -34.294 1.000 106.280 277 VAL D O 1
ATOM 2133 N N . ARG D 1 34 ? 22.166 -12.321 -32.866 1.000 100.320 278 ARG D N 1
ATOM 2134 C CA . ARG D 1 34 ? 23.224 -12.648 -33.828 1.000 92.980 278 ARG D CA 1
ATOM 2135 C C . ARG D 1 34 ? 22.736 -13.546 -34.972 1.000 84.480 278 ARG D C 1
ATOM 2136 O O . ARG D 1 34 ? 22.832 -13.167 -36.137 1.000 78.570 278 ARG D O 1
ATOM 2144 N N . THR D 1 35 ? 22.264 -14.755 -34.634 1.000 80.200 279 THR D N 1
ATOM 2145 C CA . THR D 1 35 ? 21.685 -15.688 -35.592 1.000 80.470 279 THR D CA 1
ATOM 2146 C C . THR D 1 35 ? 20.560 -15.053 -36.410 1.000 87.650 279 THR D C 1
ATOM 2147 O O . THR D 1 35 ? 20.547 -15.223 -37.623 1.000 112.360 279 THR D O 1
ATOM 2151 N N . PHE D 1 36 ? 19.584 -14.391 -35.762 1.000 86.880 280 PHE D N 1
ATOM 2152 C CA . PHE D 1 36 ? 18.548 -13.722 -36.534 1.000 89.750 280 PHE D CA 1
ATOM 2153 C C . PHE D 1 36 ? 19.179 -12.791 -37.567 1.000 91.760 280 PHE D C 1
ATOM 2154 O O . PHE D 1 36 ? 18.875 -12.916 -38.755 1.000 103.200 280 PHE D O 1
ATOM 2162 N N . SER D 1 37 ? 20.076 -11.888 -37.147 1.000 72.970 281 SER D N 1
ATOM 2163 C CA . SER D 1 37 ? 20.481 -10.887 -38.128 1.000 80.280 281 SER D CA 1
ATOM 2164 C C . SER D 1 37 ? 21.211 -11.553 -39.282 1.000 93.030 281 SER D C 1
ATOM 2165 O O . SER D 1 37 ? 21.0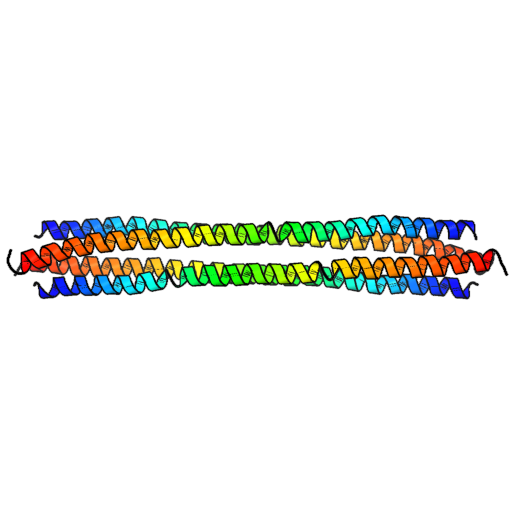53 -11.146 -40.434 1.000 89.450 281 SER D O 1
ATOM 2168 N N . GLU D 1 38 ? 22.018 -12.561 -38.928 1.000 102.820 282 GLU D N 1
ATOM 2169 C CA . GLU D 1 38 ? 22.794 -13.329 -39.882 1.000 106.380 282 GLU D CA 1
ATOM 2170 C C . GLU D 1 38 ? 21.842 -14.075 -40.806 1.000 97.760 282 GLU D C 1
ATOM 2171 O O . GLU D 1 38 ? 21.949 -13.954 -42.020 1.000 106.750 282 GLU D O 1
ATOM 2177 N N . GLY D 1 39 ? 20.942 -14.868 -40.215 1.000 99.080 283 GLY D N 1
ATOM 2178 C CA . GLY D 1 39 ? 19.860 -15.545 -40.920 1.000 100.120 283 GLY D CA 1
ATOM 2179 C C . GLY D 1 39 ? 19.092 -14.612 -41.866 1.000 115.080 283 GLY D C 1
ATOM 2180 O O . GLY D 1 39 ? 18.800 -15.009 -42.993 1.000 106.100 283 GLY D O 1
ATOM 2181 N N . TYR D 1 40 ? 18.831 -13.405 -41.423 1.000 96.830 284 TYR D N 1
ATOM 2182 C CA . TYR D 1 40 ? 18.078 -12.505 -42.284 1.000 99.740 284 TYR D CA 1
ATOM 2183 C C . TYR D 1 40 ? 18.940 -12.161 -43.477 1.000 92.340 284 TYR D C 1
ATOM 2184 O O . TYR D 1 40 ? 18.576 -12.451 -44.609 1.000 116.730 284 TYR D O 1
ATOM 2193 N N . ILE D 1 41 ? 20.082 -11.599 -43.211 1.000 81.160 285 ILE D N 1
ATOM 2194 C CA . ILE D 1 41 ? 20.868 -10.988 -44.260 1.000 83.430 285 ILE D CA 1
ATOM 2195 C C . ILE D 1 41 ? 21.052 -11.993 -45.387 1.000 82.530 285 ILE D C 1
ATOM 2196 O O . ILE D 1 41 ? 20.953 -11.619 -46.550 1.000 79.460 285 ILE D O 1
ATOM 2201 N N . LYS D 1 42 ? 21.260 -13.264 -45.021 1.000 85.250 286 LYS D N 1
ATOM 2202 C CA . LYS D 1 42 ? 21.341 -14.343 -45.995 1.000 93.960 286 LYS D CA 1
ATOM 2203 C C . LYS D 1 42 ? 20.100 -14.317 -46.879 1.000 93.840 286 LYS D C 1
ATOM 2204 O O . LYS D 1 42 ? 20.202 -14.084 -48.090 1.000 91.230 286 LYS D O 1
ATOM 2210 N N . ALA D 1 43 ? 18.943 -14.568 -46.241 1.000 93.770 287 ALA D N 1
ATOM 2211 C CA . ALA D 1 43 ? 17.645 -14.580 -46.905 1.000 83.320 287 ALA D CA 1
ATOM 2212 C C . ALA D 1 43 ? 17.514 -13.379 -47.830 1.000 77.320 287 ALA D C 1
ATOM 2213 O O . ALA D 1 43 ? 17.086 -13.558 -48.958 1.000 83.200 287 ALA D O 1
ATOM 2215 N N . ILE D 1 44 ? 17.886 -12.173 -47.378 1.000 71.190 288 ILE D N 1
ATOM 2216 C CA . ILE D 1 44 ? 17.753 -11.014 -48.253 1.000 76.840 288 ILE D CA 1
ATOM 2217 C C . ILE D 1 44 ? 18.632 -11.204 -49.481 1.000 88.970 288 ILE D C 1
ATOM 2218 O O . ILE D 1 44 ? 18.151 -11.083 -50.604 1.000 103.780 288 ILE D O 1
ATOM 2223 N N . GLU D 1 45 ? 19.894 -11.592 -49.270 1.000 102.060 289 GLU D N 1
ATOM 2224 C CA . GLU D 1 45 ? 20.805 -11.722 -50.395 1.000 90.620 289 GLU D CA 1
ATOM 2225 C C . GLU D 1 45 ? 20.223 -12.726 -51.386 1.000 78.220 289 GLU D C 1
ATOM 2226 O O . GLU D 1 45 ? 19.986 -12.367 -52.541 1.000 66.890 289 GLU D O 1
ATOM 2232 N N . GLU D 1 46 ? 19.889 -13.926 -50.889 1.000 68.910 290 GLU D N 1
ATOM 2233 C CA . GLU D 1 46 ? 19.322 -15.001 -51.702 1.000 87.000 290 GLU D CA 1
ATOM 2234 C C . GLU D 1 46 ? 18.127 -14.549 -52.553 1.000 96.330 290 GLU D C 1
ATOM 2235 O O . GLU D 1 46 ? 18.071 -14.826 -53.753 1.000 119.210 290 GLU D O 1
ATOM 2241 N N . HIS D 1 47 ? 17.158 -13.864 -51.940 1.000 98.030 291 HIS D N 1
ATOM 2242 C CA . HIS D 1 47 ? 15.972 -13.435 -52.658 1.000 95.540 291 HIS D CA 1
ATOM 2243 C C . HIS D 1 47 ? 16.319 -12.285 -53.610 1.000 87.750 291 HIS D C 1
ATOM 2244 O O . HIS D 1 47 ? 15.819 -12.234 -54.739 1.000 80.740 291 HIS D O 1
ATOM 2251 N N . ARG D 1 48 ? 17.198 -11.372 -53.167 1.000 58.420 292 ARG D N 1
ATOM 2252 C CA . ARG D 1 48 ? 17.609 -10.277 -54.033 1.000 68.860 292 ARG D CA 1
ATOM 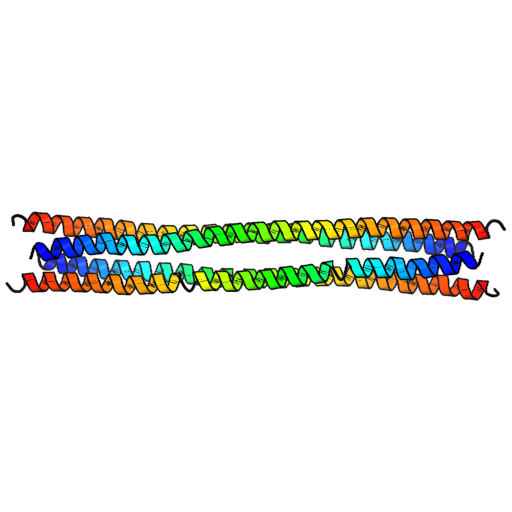2253 C C . ARG D 1 48 ? 18.239 -10.841 -55.302 1.000 83.180 292 ARG D C 1
ATOM 2254 O O . ARG D 1 48 ? 18.149 -10.252 -56.380 1.000 83.480 292 ARG D O 1
ATOM 2262 N N . ASP D 1 49 ? 18.895 -11.994 -55.145 1.000 83.130 293 ASP D N 1
ATOM 2263 C CA . ASP D 1 49 ? 19.605 -12.611 -56.247 1.000 73.360 293 ASP D CA 1
ATOM 2264 C C . ASP D 1 49 ? 18.677 -13.331 -57.205 1.000 77.480 293 ASP D C 1
ATOM 2265 O O . ASP D 1 49 ? 18.725 -13.046 -58.402 1.000 81.010 293 ASP D O 1
ATOM 2270 N N . LYS D 1 50 ? 17.856 -14.245 -56.653 1.000 74.550 294 LYS D N 1
ATOM 2271 C CA . LYS D 1 50 ? 16.813 -14.942 -57.402 1.000 81.870 294 LYS D CA 1
ATOM 2272 C C . LYS D 1 50 ? 15.995 -13.923 -58.205 1.000 103.430 294 LYS D C 1
ATOM 2273 O O . LYS D 1 50 ? 15.665 -14.185 -59.364 1.000 115.710 294 LYS D O 1
ATOM 2279 N N . LEU D 1 51 ? 15.664 -12.767 -57.595 1.000 89.790 295 LEU D N 1
ATOM 2280 C CA . LEU D 1 51 ? 14.865 -11.792 -58.308 1.000 81.080 295 LEU D CA 1
ATOM 2281 C C . LEU D 1 51 ? 15.723 -11.214 -59.416 1.000 70.910 295 LEU D C 1
ATOM 2282 O O . LEU D 1 51 ? 15.368 -11.315 -60.582 1.000 83.680 295 LEU D O 1
ATOM 2287 N N . LEU D 1 52 ? 16.860 -10.640 -59.039 1.000 76.230 296 LEU D N 1
ATOM 2288 C CA . LEU D 1 52 ? 17.727 -9.988 -60.006 1.000 75.120 296 LEU D CA 1
ATOM 2289 C C . LEU D 1 52 ? 17.923 -10.919 -61.195 1.000 81.240 296 LEU D C 1
ATOM 2290 O O . LEU D 1 52 ? 18.103 -10.489 -62.330 1.000 80.270 296 LEU D O 1
ATOM 2295 N N . GLN D 1 53 ? 17.814 -12.211 -60.902 1.000 91.490 297 GLN D N 1
ATOM 2296 C CA . GLN D 1 53 ? 18.067 -13.255 -61.874 1.000 93.130 297 GLN D CA 1
ATOM 2297 C C . GLN D 1 53 ? 16.875 -13.369 -62.816 1.000 85.510 297 GLN D C 1
ATOM 2298 O O . GLN D 1 53 ? 17.058 -13.278 -64.027 1.000 81.140 297 GLN D O 1
ATOM 2304 N N . GLN D 1 54 ? 15.665 -13.521 -62.256 1.000 82.260 298 GLN D N 1
ATOM 2305 C CA . GLN D 1 54 ? 14.459 -13.673 -63.063 1.000 84.710 298 GLN D CA 1
ATOM 2306 C C . GLN D 1 54 ? 14.214 -12.461 -63.963 1.000 83.110 298 GLN D C 1
ATOM 2307 O O . GLN D 1 54 ? 13.648 -12.591 -65.050 1.000 81.930 298 GLN D O 1
ATOM 2313 N N . LEU D 1 55 ? 14.615 -11.277 -63.498 1.000 73.710 299 LEU D N 1
ATOM 2314 C CA . LEU D 1 55 ? 14.364 -10.093 -64.294 1.000 89.250 299 LEU D CA 1
ATOM 2315 C C . LEU D 1 55 ? 15.301 -10.119 -65.497 1.000 91.820 299 LEU D C 1
ATOM 2316 O O . LEU D 1 55 ? 14.918 -9.762 -66.611 1.000 90.100 299 LEU D O 1
ATOM 2321 N N . ASP D 1 56 ? 16.536 -10.568 -65.263 1.000 105.310 300 ASP D N 1
ATOM 2322 C CA . ASP D 1 56 ? 17.487 -10.657 -66.355 1.000 96.000 300 ASP D CA 1
ATOM 2323 C C . ASP D 1 56 ? 16.960 -11.624 -67.411 1.000 88.100 300 ASP D C 1
ATOM 2324 O O . ASP D 1 56 ? 17.026 -11.321 -68.602 1.000 74.870 300 ASP D O 1
ATOM 2329 N N . ASP D 1 57 ? 16.395 -12.755 -66.961 1.000 78.570 301 ASP D N 1
ATOM 2330 C CA . ASP D 1 57 ? 15.765 -13.706 -67.862 1.000 81.720 301 ASP D CA 1
ATOM 2331 C C . ASP D 1 57 ? 14.644 -13.016 -68.630 1.000 90.280 301 ASP D C 1
ATOM 2332 O O . ASP D 1 57 ? 14.433 -13.305 -69.809 1.000 103.090 301 ASP D O 1
ATOM 2337 N N . ILE D 1 58 ? 13.925 -12.111 -67.953 1.000 84.280 302 ILE D N 1
ATOM 2338 C CA . ILE D 1 58 ? 12.813 -11.458 -68.615 1.000 82.410 302 ILE D CA 1
ATOM 2339 C C . ILE D 1 58 ? 13.323 -10.563 -69.747 1.000 82.750 302 ILE D C 1
ATOM 2340 O O . ILE D 1 58 ? 12.789 -10.624 -70.849 1.000 94.370 302 ILE D O 1
ATOM 2345 N N . ARG D 1 59 ? 14.370 -9.766 -69.522 1.000 78.770 303 ARG D N 1
ATOM 2346 C CA . ARG D 1 59 ? 14.872 -9.019 -70.664 1.000 89.020 303 ARG D CA 1
ATOM 2347 C C . ARG D 1 59 ? 15.247 -10.001 -71.777 1.000 97.090 303 ARG D C 1
ATOM 2348 O O . ARG D 1 59 ? 14.732 -9.903 -72.887 1.000 104.950 303 ARG D O 1
ATOM 2356 N N . ILE D 1 60 ? 16.092 -10.987 -71.461 1.000 101.240 304 ILE D N 1
ATOM 2357 C CA . ILE D 1 60 ? 16.576 -11.930 -72.460 1.000 93.540 304 ILE D CA 1
ATOM 2358 C C . ILE D 1 60 ? 15.413 -12.510 -73.259 1.000 89.060 304 ILE D C 1
ATOM 2359 O O . ILE D 1 60 ? 15.372 -12.359 -74.479 1.000 89.060 304 ILE D O 1
ATOM 2364 N N . GLN D 1 61 ? 14.504 -13.198 -72.558 1.000 76.140 305 GLN D N 1
ATOM 2365 C CA . GLN D 1 61 ? 13.388 -13.868 -73.191 1.000 78.420 305 GLN D CA 1
ATOM 2366 C C . GLN D 1 61 ? 12.538 -12.875 -73.992 1.000 90.070 305 GLN D C 1
ATOM 2367 O O . GLN D 1 61 ? 11.700 -13.296 -74.789 1.000 97.850 305 GLN D O 1
ATOM 2373 N N . ARG D 1 62 ? 12.773 -11.564 -73.810 1.000 85.820 306 ARG D N 1
ATOM 2374 C CA . ARG D 1 62 ? 11.996 -10.524 -74.475 1.000 75.570 306 ARG D CA 1
ATOM 2375 C C . ARG D 1 62 ? 12.690 -10.082 -75.764 1.000 78.900 306 ARG D C 1
ATOM 2376 O O . ARG D 1 62 ? 12.062 -10.064 -76.825 1.000 80.100 306 ARG D O 1
ATOM 2384 N N . GLU D 1 63 ? 13.981 -9.723 -75.663 1.000 77.960 307 GLU D N 1
ATOM 2385 C CA . GLU D 1 63 ? 14.849 -9.525 -76.814 1.000 85.880 307 GLU D CA 1
ATOM 2386 C C . GLU D 1 63 ? 14.610 -10.608 -77.878 1.000 91.490 307 GLU D C 1
ATOM 2387 O O . GLU D 1 63 ? 14.436 -10.335 -79.065 1.000 81.520 307 GLU D O 1
ATOM 2393 N N . THR D 1 64 ? 14.592 -11.865 -77.438 1.000 90.450 308 THR D N 1
ATOM 2394 C CA . THR D 1 64 ? 14.428 -12.950 -78.383 1.000 87.730 308 THR D CA 1
ATOM 2395 C C . THR D 1 64 ? 13.025 -12.920 -78.973 1.000 79.900 308 THR D C 1
ATOM 2396 O O . THR D 1 64 ? 12.881 -13.037 -80.182 1.000 98.750 308 THR D O 1
ATOM 2400 N N . ALA D 1 65 ? 11.994 -12.733 -78.149 1.000 87.030 309 ALA D N 1
ATOM 2401 C CA . ALA D 1 65 ? 10.670 -12.661 -78.751 1.000 86.320 309 ALA D CA 1
ATOM 2402 C C . ALA D 1 65 ? 10.657 -11.567 -79.816 1.000 80.850 309 ALA D C 1
ATOM 2403 O O . ALA D 1 65 ? 10.219 -11.818 -80.934 1.000 80.780 309 ALA D O 1
ATOM 2405 N N . LEU D 1 66 ? 11.191 -10.384 -79.474 1.000 70.920 310 LEU D N 1
ATOM 2406 C CA . LEU D 1 66 ? 11.310 -9.257 -80.387 1.000 72.660 310 LEU D CA 1
ATOM 2407 C C . LEU D 1 66 ? 11.879 -9.740 -81.718 1.000 82.990 310 LEU D C 1
ATOM 2408 O O . LEU D 1 66 ? 11.232 -9.636 -82.757 1.000 91.600 310 LEU D O 1
ATOM 2413 N N . GLN D 1 67 ? 13.101 -10.273 -81.673 1.000 86.050 311 GLN D N 1
ATOM 2414 C CA . GLN D 1 67 ? 13.826 -10.615 -82.879 1.000 78.100 311 GLN D CA 1
ATOM 2415 C C . GLN D 1 67 ? 13.015 -11.603 -83.720 1.000 71.960 311 GLN D C 1
ATOM 2416 O O . GLN D 1 67 ? 12.887 -11.405 -84.918 1.000 72.470 311 GLN D O 1
ATOM 2422 N N . LEU D 1 68 ? 12.440 -12.638 -83.097 1.000 63.080 312 LEU D N 1
ATOM 2423 C CA . LEU D 1 68 ? 11.604 -13.606 -83.797 1.000 71.250 312 LEU D CA 1
ATOM 2424 C C . LEU D 1 68 ? 10.454 -12.908 -84.517 1.000 85.250 312 LEU D C 1
ATOM 2425 O O . LEU D 1 68 ? 10.098 -13.255 -85.643 1.000 99.510 312 LEU D O 1
ATOM 2430 N N . GLN D 1 69 ? 9.827 -11.950 -83.836 1.000 84.050 313 GLN D N 1
ATOM 2431 C CA . GLN D 1 69 ? 8.779 -11.204 -84.496 1.000 85.590 313 GLN D CA 1
ATOM 2432 C C . GLN D 1 69 ? 9.378 -10.453 -85.679 1.000 83.640 313 GLN D C 1
ATOM 2433 O O . GLN D 1 69 ? 9.050 -10.770 -86.820 1.000 78.740 313 GLN D O 1
ATOM 2439 N N . LYS D 1 70 ? 10.293 -9.517 -85.385 1.000 76.970 314 LYS D N 1
ATOM 2440 C CA . LYS D 1 70 ? 10.896 -8.657 -86.389 1.000 79.950 314 LYS D CA 1
ATOM 2441 C C . LYS D 1 70 ? 11.220 -9.483 -87.625 1.000 89.410 314 LYS D C 1
ATOM 2442 O O . LYS D 1 70 ? 10.851 -9.140 -88.746 1.000 88.070 314 LYS D O 1
ATOM 2448 N N . ALA D 1 71 ? 11.913 -10.596 -87.384 1.000 107.580 315 ALA D N 1
ATOM 2449 C CA . ALA D 1 71 ? 12.319 -11.484 -88.455 1.000 97.220 315 ALA D CA 1
ATOM 2450 C C . ALA D 1 71 ? 11.085 -12.062 -89.128 1.000 83.770 315 ALA D C 1
ATOM 2451 O O . ALA D 1 71 ? 11.014 -12.087 -90.344 1.000 96.590 315 ALA D O 1
ATOM 2453 N N . GLN D 1 72 ? 10.094 -12.491 -88.353 1.000 89.080 316 GLN D N 1
ATOM 2454 C CA . GLN D 1 72 ? 8.937 -13.063 -89.019 1.000 97.040 316 GLN D CA 1
ATOM 2455 C C . GLN D 1 72 ? 8.201 -12.010 -89.849 1.000 100.280 316 GLN D C 1
ATOM 2456 O O . GLN D 1 72 ? 7.586 -12.322 -90.867 1.000 92.870 316 GLN D O 1
ATOM 2462 N N . LEU D 1 73 ? 8.288 -10.753 -89.417 1.000 91.250 317 LEU D N 1
ATOM 2463 C CA . LEU D 1 73 ? 7.604 -9.679 -90.100 1.000 84.070 317 LEU D CA 1
ATOM 2464 C C . LEU D 1 73 ? 8.308 -9.404 -91.420 1.000 93.270 317 LEU D C 1
ATOM 2465 O O . LEU D 1 73 ? 7.643 -9.232 -92.444 1.000 100.100 317 LEU D O 1
ATOM 2470 N N . GLU D 1 74 ? 9.651 -9.340 -91.374 1.000 84.030 318 GLU D N 1
ATOM 2471 C CA . GLU D 1 74 ? 10.437 -8.958 -92.540 1.000 81.560 318 GLU D CA 1
ATOM 2472 C C . GLU D 1 74 ? 10.241 -9.992 -93.648 1.000 89.110 318 GLU D C 1
ATOM 2473 O O . GLU D 1 74 ? 10.258 -9.645 -94.831 1.000 84.430 318 GLU D O 1
ATOM 2479 N N . GLN D 1 75 ? 10.041 -11.255 -93.233 1.000 84.230 319 GLN D N 1
ATOM 2480 C CA . GLN D 1 75 ? 9.668 -12.357 -94.106 1.000 94.340 319 GLN D CA 1
ATOM 2481 C C . GLN D 1 75 ? 8.443 -11.967 -94.932 1.000 109.320 319 GLN D C 1
ATOM 2482 O O . GLN D 1 75 ? 8.476 -12.061 -96.162 1.000 118.560 319 GLN D O 1
ATOM 2488 N N . LEU D 1 76 ? 7.373 -11.542 -94.236 1.000 111.240 320 LEU D N 1
ATOM 2489 C CA . LEU D 1 76 ? 6.141 -11.079 -94.856 1.000 101.140 320 LEU D CA 1
ATOM 2490 C C . LEU D 1 76 ? 6.429 -9.907 -95.784 1.000 93.190 320 LEU D C 1
ATOM 2491 O O . LEU D 1 76 ? 6.088 -9.947 -96.962 1.000 98.890 320 LEU D O 1
ATOM 2496 N N . LEU D 1 77 ? 7.043 -8.858 -95.236 1.000 83.910 321 LEU D N 1
ATOM 2497 C CA . LEU D 1 77 ? 7.344 -7.688 -96.039 1.000 91.490 321 LEU D CA 1
ATOM 2498 C C . LEU D 1 77 ? 8.052 -8.139 -97.327 1.000 108.640 321 LEU D C 1
ATOM 2499 O O . LEU D 1 77 ? 7.832 -7.589 -98.404 1.000 114.810 321 LEU D O 1
ATOM 2504 N N . ALA D 1 78 ? 8.870 -9.193 -97.253 1.000 108.240 322 ALA D N 1
ATOM 2505 C CA . ALA D 1 78 ? 9.547 -9.631 -98.460 1.000 99.910 322 ALA D CA 1
ATOM 2506 C C . ALA D 1 78 ? 8.605 -10.455 -99.334 1.000 102.660 322 ALA D C 1
ATOM 2507 O O . ALA D 1 78 ? 8.575 -10.256 -100.545 1.000 115.620 322 ALA D O 1
ATOM 2509 N N . ASP D 1 79 ? 7.862 -11.393 -98.728 1.000 99.110 323 ASP D N 1
ATOM 2510 C CA . ASP D 1 79 ? 6.851 -12.155 -99.449 1.000 100.580 323 ASP D CA 1
ATOM 2511 C C . ASP D 1 79 ? 6.019 -11.210 -100.312 1.000 114.030 323 ASP D C 1
ATOM 2512 O O . ASP D 1 79 ? 5.497 -11.593 -101.359 1.000 116.320 323 ASP D O 1
ATOM 2517 N N . MET D 1 80 ? 5.892 -9.966 -99.847 1.000 121.850 324 MET D N 1
ATOM 2518 C CA . MET D 1 80 ? 5.129 -8.982 -100.584 1.000 117.540 324 MET D CA 1
ATOM 2519 C C . MET D 1 80 ? 5.959 -8.465 -101.750 1.000 117.580 324 MET D C 1
ATOM 2520 O O . MET D 1 80 ? 5.602 -8.736 -102.890 1.000 136.540 324 MET D O 1
ATOM 2525 N N . ARG D 1 81 ? 7.081 -7.792 -101.452 1.000 108.110 325 ARG D N 1
ATOM 2526 C CA . ARG D 1 81 ? 7.945 -7.146 -102.436 1.000 113.770 325 ARG D CA 1
ATOM 2527 C C . ARG D 1 81 ? 8.280 -8.059 -103.620 1.000 122.950 325 ARG D C 1
ATOM 2528 O O . ARG D 1 81 ? 8.737 -7.575 -104.664 1.000 121.490 325 ARG D O 1
ATOM 2536 N N . THR D 1 82 ? 8.111 -9.377 -103.418 1.000 121.350 326 THR D N 1
ATOM 2537 C CA . THR D 1 82 ? 8.432 -10.405 -104.401 1.000 115.910 326 THR D CA 1
ATOM 2538 C C . THR D 1 82 ? 7.142 -11.114 -104.830 1.000 122.680 326 THR D C 1
ATOM 2539 O O . THR D 1 82 ? 6.211 -10.452 -105.288 1.000 146.850 326 THR D O 1
ATOM 2543 N N . GLY D 1 83 ? 7.082 -12.447 -104.672 1.000 106.030 327 GLY D N 1
ATOM 2544 C CA . GLY D 1 83 ? 6.029 -13.260 -105.256 1.000 99.420 327 GLY D CA 1
ATOM 2545 C C . GLY D 1 83 ? 4.651 -12.875 -104.752 1.000 103.610 327 GLY D C 1
ATOM 2546 O O . GLY D 1 83 ? 4.015 -13.765 -104.155 1.000 112.980 327 GLY D O 1
#

Organism: Mus musculus (NCBI:txid10090)

B-factor: mean 101.89, std 23.76, range [55.47, 201.81]

Secondary structure (DSSP, 8-state):
--HHHHHHHHHHHHHHHHHHHHHHHHHHHHHHHHHHHHHHHHHHHHHHHHHHHHHHHHHHHHHHHHHHHHHHHHHHHH--/-HHHHHHHHHHHHHHHHHHHHHHHHHHHHHHHHHHHHHHHHHHHHHHHHHHHHHHHHHHHHHHHHHHHHHHHHHHHHH--/-HHHHHHHHHHHHHHHHHHHHHHHHHHHHHHHHHHHHHHHHHHHHHHHHHHHHHHHHHHHHHHHHHHHHHHHHHHHHS--/--HHHHHHHHHHHHHHHHHHHHHHHHHHHHHHHHHHHHHHHHHHHHHHHHHHHHHHHHHHHHHHHHHHHHHHHHHHHH--

InterPro domains:
  IPR000315 B-box-type zinc finger [PF00643] (188-224)
  IPR000315 B-box-type zinc finger [PS50119] (130-176)
  IPR000315 B-box-type zinc finger [PS50119] (186-222)
  IPR000315 B-box-type zinc finger [SM00336] (130-176)
  IPR000315 B-box-type zinc finger [SM00336] (186-227)
  IPR001298 Filamin/ABP280 repeat [SM00557] (398-500)
  IPR001841 Zinc finger, RING-type [PS50089] (29-98)
  IPR001841 Zinc finger, RING-type [SM00184] (29-97)
  IPR003649 B-box, C-terminal [SM00502] (234-360)
  IPR013083 Zinc finger, RING/FYVE/PHD-type [G3DSA:3.30.40.10] (24-104)
  IPR013783 Immunoglobulin-like fold [G3DSA:2.60.40.10] (395-499)
  IPR014756 Immunoglobulin E-set [SSF81296] (397-497)
  IPR017868 Filamin/ABP280 repeat-like [PF00630] (397-494)
  IPR017868 Filamin/ABP280 repeat-like [PS50194] (394-497)
  IPR017907 Zinc finger, RING-type, conserved site [PS00518] (44-53)
  IPR027370 Zinc finger, RING-type, eukaryotic [PF13445] (29-53)
  IPR047153 TRIM45/56/19-like [PTHR25462] (28-555)

Sequence (320 aa):
GVEALEDALAQIKSVNNALQERVEEAVAADVRTFSEGYIKAIEEHRDKLLQQQLDDIRIQRETALQLQKAQLEQLLADMRTGGVEALEDALAQIKSVNNALQERVEAVAADVRTFSEEGYIKAIEEHRDKLLQQLDDIRIQRETALQLQKAQLEQLLADMRTGGVEALEDALAQIKSVNNALQERVEAVAADVRTFSEGYIKAIEEHRDKLLQQLDDIRIQRETALQLQKAQLEQLLADMRTGGVEALEDALAQIKSVNNALQERVEAVAADVRTFSEGYIKAIEEHRDKLLQQLDDIRIQRETALQLQKAQLEQLLADMRTG

Solvent-accessible surface area: 17690 Å² total; per-residue (Å²): 64,51,128,11,1,72,63,2,20,64,33,4,133,56,30,25,82,50,8,69,129,85,8,101,46,4,12,34,30,7,114,86,28,12,130,41,24,25,128,33,9,66,94,50,52,75,100,12,39,84,18,5,61,43,8,106,76,78,18,82,67,7,22,78,93,15,78,58,44,4,77,105,2,9,44,56,58,162,104,108,66,54,126,27,0,69,59,0,23,62,91,19,120,66,31,18,59,36,14,70,121,93,7,100,43,2,11,44,29,7,131,94,34,9,106,44,26,9,136,31,5,67,95,46,64,71,107,14,33,116,30,8,56,45,1,78,80,48,16,58,75,28,42,106,121,16,84,56,40,1,75,105,24,19,54,80,44,155,129,94,69,62,116,25,1,75,60,0,25,60,94,8,128,71,36,22,61,34,5,93,120,94,6,98,49,3,10,49,29,7,116,84,22,8,116,41,37,31,132,36,10,62,84,53,60,75,102,12,36,109,30,5,58,41,6,70,82,52,20,63,70,25,41,114,120,8,98,59,40,0,71,112,22,23,56,80,54,146,130,97,59,47,137,21,0,71,76,4,23,63,53,11,153,52,26,20,90,44,17,30,123,83,8,97,45,4,13,45,33,6,138,78,23,7,109,38,34,27,116,29,10,67,96,55,57,78,105,13,38,106,32,5,69,49,1,103,85,72,9,78,75,8,18,88,98,18,63,60,46,3,73,97,2,11,46,45,62,163,106,108

Radius of gyration: 35.58 Å; Cα contacts (8 Å, |Δi|>4): 186; chains: 4; bounding box: 47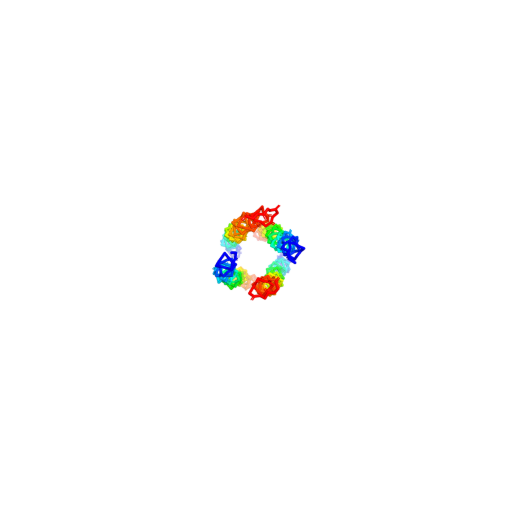×20×124 Å

GO terms:
  GO:0060348 bone development (P, IMP)